Protein AF-A0A969DS72-F1 (afdb_monomer)

Mean predicted aligned error: 9.35 Å

Structure (mmCIF, N/CA/C/O backbone):
data_AF-A0A969DS72-F1
#
_entry.id   AF-A0A969DS72-F1
#
loop_
_atom_site.group_PDB
_atom_site.id
_atom_site.type_symbol
_atom_site.label_atom_id
_atom_site.label_alt_id
_atom_site.label_comp_id
_atom_site.label_asym_id
_atom_site.label_entity_id
_atom_site.label_seq_id
_atom_site.pdbx_PDB_ins_code
_atom_site.Cartn_x
_atom_site.Cartn_y
_atom_site.Cartn_z
_atom_site.occupancy
_atom_site.B_iso_or_equiv
_atom_site.auth_seq_id
_atom_site.auth_comp_id
_atom_site.auth_asym_id
_atom_site.auth_atom_id
_atom_site.pdbx_PDB_model_num
ATOM 1 N N . MET A 1 1 ? -5.188 46.694 32.170 1.00 43.00 1 MET A N 1
ATOM 2 C CA . MET A 1 1 ? -5.388 45.302 32.624 1.00 43.00 1 MET A CA 1
ATOM 3 C C . MET A 1 1 ? -5.639 44.464 31.370 1.00 43.00 1 MET A C 1
ATOM 5 O O . MET A 1 1 ? -6.765 44.403 30.906 1.00 43.00 1 MET A O 1
ATOM 9 N N . GLY A 1 2 ? -4.575 43.989 30.715 1.00 44.22 2 GLY A N 1
ATOM 10 C CA . GLY A 1 2 ? -4.666 43.247 29.450 1.00 44.22 2 GLY A CA 1
ATOM 11 C C . GLY A 1 2 ? -4.432 41.765 29.707 1.00 44.22 2 GLY A C 1
ATOM 12 O O . GLY A 1 2 ? -3.406 41.413 30.286 1.00 44.22 2 GLY A O 1
ATOM 13 N N . GLN A 1 3 ? -5.386 40.911 29.335 1.00 42.47 3 GLN A N 1
ATOM 14 C CA . GLN A 1 3 ? -5.185 39.463 29.379 1.00 42.47 3 GLN A CA 1
ATOM 15 C C . GLN A 1 3 ? -4.111 39.058 28.356 1.00 42.47 3 GLN A C 1
ATOM 17 O O . GLN A 1 3 ? -4.124 39.572 27.234 1.00 42.47 3 GLN A O 1
ATOM 22 N N . PRO A 1 4 ? -3.179 38.156 28.709 1.00 46.00 4 PRO A N 1
ATOM 23 C CA . PRO A 1 4 ? -2.218 37.634 27.750 1.00 46.00 4 PRO A CA 1
ATOM 24 C C . PRO A 1 4 ? -2.917 36.724 26.724 1.00 46.00 4 PRO A C 1
ATOM 26 O O . PRO A 1 4 ? -3.900 36.060 27.062 1.00 46.00 4 PRO A O 1
ATOM 29 N N . PRO A 1 5 ? -2.414 36.663 25.478 1.00 47.94 5 PRO A N 1
ATOM 30 C CA . PRO A 1 5 ? -3.004 35.847 24.427 1.00 47.94 5 PRO A CA 1
ATOM 31 C C . PRO A 1 5 ? -2.952 34.360 24.787 1.00 47.94 5 PRO A C 1
ATOM 33 O O . PRO A 1 5 ? -1.912 33.824 25.185 1.00 47.94 5 PRO A O 1
ATOM 36 N N . SER A 1 6 ? -4.095 33.699 24.615 1.00 47.31 6 SER A N 1
ATOM 37 C CA . SER A 1 6 ? -4.287 32.261 24.753 1.00 47.31 6 SER A CA 1
ATOM 38 C C . SER A 1 6 ? -3.280 31.518 23.877 1.00 47.31 6 SER A C 1
ATOM 40 O O . SER A 1 6 ? -3.405 31.494 22.654 1.00 47.31 6 SER A O 1
ATOM 42 N N . ARG A 1 7 ? -2.262 30.906 24.493 1.00 47.62 7 ARG A N 1
ATOM 43 C CA . ARG A 1 7 ? -1.375 29.968 23.798 1.00 47.62 7 ARG A CA 1
ATOM 44 C C . ARG A 1 7 ? -2.222 28.786 23.339 1.00 47.62 7 ARG A C 1
ATOM 46 O O . ARG A 1 7 ? -2.662 27.988 24.166 1.00 47.62 7 ARG A O 1
ATOM 53 N N . THR A 1 8 ? -2.445 28.670 22.035 1.00 47.25 8 THR A N 1
ATOM 54 C CA . THR A 1 8 ? -2.938 27.448 21.403 1.00 47.25 8 THR A CA 1
ATOM 55 C C . THR A 1 8 ? -1.974 26.332 21.777 1.00 47.25 8 THR A C 1
ATOM 57 O O . THR A 1 8 ? -0.826 26.295 21.336 1.00 47.25 8 THR A O 1
ATOM 60 N N . ARG A 1 9 ? -2.413 25.454 22.680 1.00 40.88 9 ARG A N 1
ATOM 61 C CA . ARG A 1 9 ? -1.668 24.261 23.060 1.00 40.88 9 ARG A CA 1
ATOM 62 C C . ARG A 1 9 ? -1.598 23.397 21.806 1.00 40.88 9 ARG A C 1
ATOM 64 O O . ARG A 1 9 ? -2.629 22.901 21.360 1.00 40.88 9 ARG A O 1
ATOM 71 N N . SER A 1 10 ? -0.417 23.267 21.209 1.00 43.28 10 SER A N 1
ATOM 72 C CA . SER A 1 10 ? -0.191 22.278 20.160 1.00 43.28 10 SER A CA 1
ATOM 73 C C . SER A 1 10 ? -0.603 20.918 20.722 1.00 43.28 10 SER A C 1
ATOM 75 O O . SER A 1 10 ? -0.100 20.486 21.763 1.00 43.28 10 SER A O 1
ATOM 77 N N . GLN A 1 11 ? -1.593 20.282 20.094 1.00 41.06 11 GLN A N 1
ATOM 78 C CA . GLN A 1 11 ? -1.967 18.919 20.446 1.00 41.06 11 GLN A CA 1
ATOM 79 C C . GLN A 1 11 ? -0.719 18.041 20.273 1.00 41.06 11 GLN A C 1
ATOM 81 O O . GLN A 1 11 ? -0.030 18.176 19.256 1.00 41.06 11 GLN A O 1
ATOM 86 N N . PRO A 1 12 ? -0.380 17.185 21.253 1.00 40.03 12 PRO A N 1
ATOM 87 C CA . PRO A 1 12 ? 0.702 16.235 21.064 1.00 40.03 12 PRO A CA 1
ATOM 88 C C . PRO A 1 12 ? 0.388 15.370 19.834 1.00 40.03 12 PRO A C 1
ATOM 90 O O . PRO A 1 12 ? -0.783 15.051 19.607 1.00 40.03 12 PRO A O 1
ATOM 93 N N . PRO A 1 13 ? 1.399 15.010 19.024 1.00 53.72 13 PRO A N 1
ATOM 94 C CA . PRO A 1 13 ? 1.178 14.166 17.862 1.00 53.72 13 PRO A CA 1
ATOM 95 C C . PRO A 1 13 ? 0.506 12.865 18.303 1.00 53.72 13 PRO A C 1
ATOM 97 O O . PRO A 1 13 ? 0.942 12.224 19.261 1.00 53.72 13 PRO A O 1
ATOM 100 N N . THR A 1 14 ? -0.569 12.490 17.614 1.00 57.94 14 THR A N 1
ATOM 101 C CA . THR A 1 14 ? -1.293 11.246 17.869 1.00 57.94 14 THR A CA 1
ATOM 102 C C . THR A 1 14 ? -0.319 10.066 17.752 1.00 57.94 14 THR A C 1
ATOM 104 O O . THR A 1 14 ? 0.441 10.019 16.774 1.00 57.94 14 THR A O 1
ATOM 107 N N . PRO A 1 15 ? -0.303 9.120 18.712 1.00 65.62 15 PRO A N 1
ATOM 108 C CA . PRO A 1 15 ? 0.525 7.924 18.617 1.00 65.62 15 PRO A CA 1
ATOM 109 C C . PRO A 1 15 ? 0.270 7.207 17.289 1.00 65.62 15 PRO A C 1
ATOM 111 O O . PRO A 1 15 ? -0.877 6.968 16.909 1.00 65.62 15 PRO A O 1
ATOM 114 N N . ARG A 1 16 ? 1.341 6.897 16.554 1.00 77.88 16 ARG A N 1
ATOM 115 C CA . ARG A 1 16 ? 1.252 6.186 15.275 1.00 77.88 16 ARG A CA 1
ATOM 116 C C . ARG A 1 16 ? 1.430 4.699 15.527 1.00 77.88 16 ARG A C 1
ATOM 118 O O . ARG A 1 16 ? 2.499 4.276 15.960 1.00 77.88 16 ARG A O 1
ATOM 125 N N . HIS A 1 17 ? 0.398 3.922 15.226 1.00 87.81 17 HIS A N 1
ATOM 126 C CA . HIS A 1 17 ? 0.453 2.467 15.270 1.00 87.81 17 HIS A CA 1
ATOM 127 C C . HIS A 1 17 ? 0.715 1.938 13.860 1.00 87.81 17 HIS A C 1
ATOM 129 O O . HIS A 1 17 ? 0.011 2.299 12.918 1.00 87.81 17 HIS A O 1
ATOM 135 N N . TRP A 1 18 ? 1.741 1.100 13.717 1.00 90.00 18 TRP A N 1
ATOM 136 C CA . TRP A 1 18 ? 2.059 0.419 12.465 1.00 90.00 18 TRP A CA 1
ATOM 137 C C . TRP A 1 18 ? 1.753 -1.061 12.622 1.00 90.00 18 TRP A C 1
ATOM 139 O O . TRP A 1 18 ? 2.278 -1.712 13.526 1.00 90.00 18 TRP A O 1
ATOM 149 N N . TRP A 1 19 ? 0.932 -1.594 11.725 1.00 94.44 19 TRP A N 1
ATOM 150 C CA . TRP A 1 19 ? 0.641 -3.018 11.676 1.00 94.44 19 TRP A CA 1
ATOM 151 C C . TRP A 1 19 ? 1.127 -3.598 10.363 1.00 94.44 19 TRP A C 1
ATOM 153 O O . TRP A 1 19 ? 0.845 -3.074 9.287 1.00 94.44 19 TRP A O 1
ATOM 163 N N . VAL A 1 20 ? 1.854 -4.701 10.474 1.00 95.75 20 VAL A N 1
ATOM 164 C CA . VAL A 1 20 ? 2.258 -5.522 9.340 1.00 95.75 20 VAL A CA 1
ATOM 165 C C . VAL A 1 20 ? 1.355 -6.742 9.341 1.00 95.75 20 VAL A C 1
ATOM 167 O O . VAL A 1 20 ? 1.200 -7.396 10.373 1.00 95.75 20 VAL A O 1
ATOM 170 N N . LEU A 1 21 ? 0.738 -7.031 8.197 1.00 96.56 21 LEU A N 1
ATOM 171 C CA . LEU A 1 21 ? -0.112 -8.205 8.064 1.00 96.56 21 LEU A CA 1
ATOM 172 C C . LEU A 1 21 ? 0.733 -9.470 8.304 1.00 96.56 21 LEU A C 1
ATOM 174 O O . LEU A 1 21 ? 1.773 -9.626 7.656 1.00 96.56 21 LEU A O 1
ATOM 178 N N . PRO A 1 22 ? 0.330 -10.369 9.218 1.00 96.06 22 PRO A N 1
ATOM 179 C CA . PRO A 1 22 ? 1.086 -11.583 9.474 1.00 96.06 22 PRO A CA 1
ATOM 180 C C . PRO A 1 22 ? 1.050 -12.507 8.246 1.00 96.06 22 PRO A C 1
ATOM 182 O O . PRO A 1 22 ? 0.036 -12.560 7.546 1.00 96.06 22 PRO A O 1
ATOM 185 N N . PRO A 1 23 ? 2.112 -13.295 8.001 1.00 94.00 23 PRO A N 1
ATOM 186 C CA . PRO A 1 23 ? 2.203 -14.164 6.824 1.00 94.00 23 PRO A CA 1
ATOM 187 C C . PRO A 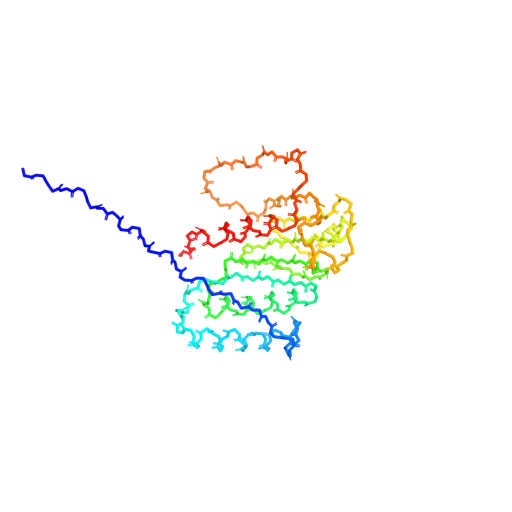1 23 ? 1.152 -15.286 6.807 1.00 94.00 23 PRO A C 1
ATOM 189 O O . PRO A 1 23 ? 0.937 -15.914 5.775 1.00 94.00 23 PRO A O 1
ATOM 192 N N . THR A 1 24 ? 0.492 -15.543 7.938 1.00 96.62 24 THR A N 1
ATOM 193 C CA . THR A 1 24 ? -0.608 -16.505 8.071 1.00 96.62 24 THR A CA 1
ATOM 194 C C . THR A 1 24 ? -1.929 -15.999 7.492 1.00 96.62 24 THR A C 1
ATOM 196 O O . THR A 1 24 ? -2.840 -16.799 7.290 1.00 96.62 24 THR A O 1
ATOM 199 N N . ILE A 1 25 ? -2.051 -14.697 7.212 1.00 97.31 25 ILE A N 1
ATOM 200 C CA . ILE A 1 25 ? -3.231 -14.116 6.572 1.00 97.31 25 ILE A CA 1
ATOM 201 C C . ILE A 1 25 ? -2.915 -13.871 5.092 1.00 97.31 25 ILE A C 1
ATOM 203 O O . ILE A 1 25 ? -2.020 -13.082 4.782 1.00 97.31 25 ILE A O 1
ATOM 207 N N . PRO A 1 26 ? -3.657 -14.492 4.156 1.00 97.31 26 PRO A N 1
ATOM 208 C CA . PRO A 1 26 ? -3.489 -14.220 2.736 1.00 97.31 26 PRO A CA 1
ATOM 209 C C . PRO A 1 26 ? -3.710 -12.727 2.427 1.00 97.31 26 PRO A C 1
ATOM 211 O O . PRO A 1 26 ? -4.782 -12.193 2.727 1.00 97.31 26 PRO A O 1
ATOM 214 N N . PRO A 1 27 ? -2.750 -12.036 1.785 1.00 95.88 27 PRO A N 1
ATOM 215 C CA . PRO A 1 27 ? -2.803 -10.581 1.616 1.00 95.88 27 PRO A CA 1
ATOM 216 C C . PRO A 1 27 ? -3.880 -10.119 0.621 1.00 95.88 27 PRO A C 1
ATOM 218 O O . PRO A 1 27 ? -4.214 -8.942 0.564 1.00 95.88 27 PRO A O 1
ATOM 221 N N . TYR A 1 28 ? -4.457 -11.039 -0.147 1.00 95.56 28 TYR A N 1
ATOM 222 C CA . TYR A 1 28 ? -5.564 -10.786 -1.069 1.00 95.56 28 TYR A CA 1
ATOM 223 C C . TYR A 1 28 ? -6.948 -11.075 -0.457 1.00 95.56 28 TYR A C 1
ATOM 225 O O . TYR A 1 28 ? -7.947 -10.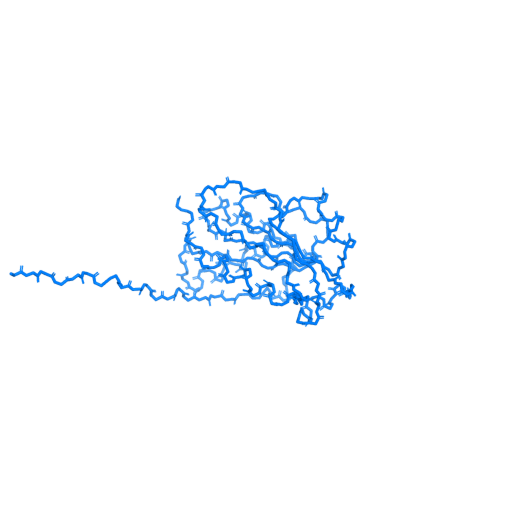923 -1.153 1.00 95.56 28 TYR A O 1
ATOM 233 N N . ALA A 1 29 ? -7.034 -11.503 0.812 1.00 97.12 29 ALA A N 1
ATOM 234 C CA . ALA A 1 29 ? -8.288 -11.883 1.472 1.00 97.12 29 ALA A CA 1
ATOM 235 C C . ALA A 1 29 ? -8.833 -10.743 2.365 1.00 97.12 29 ALA A C 1
ATOM 237 O O . ALA A 1 29 ? -8.493 -10.672 3.551 1.00 97.12 29 ALA A O 1
ATOM 238 N N . PRO A 1 30 ? -9.702 -9.850 1.849 1.00 96.06 30 PRO A N 1
ATOM 239 C CA . PRO A 1 30 ? -10.082 -8.618 2.548 1.00 96.06 30 PRO A CA 1
ATOM 240 C C . PRO A 1 30 ? -10.829 -8.841 3.863 1.00 96.06 30 PRO A C 1
ATOM 242 O O . PRO A 1 30 ? -10.694 -8.041 4.786 1.00 96.06 30 PRO A O 1
ATOM 245 N N . GLU A 1 31 ? -11.595 -9.926 3.967 1.00 97.06 31 GLU A N 1
ATOM 246 C CA . GLU A 1 31 ? -12.337 -10.284 5.178 1.00 97.06 31 GLU A CA 1
ATOM 247 C C . GLU A 1 31 ? -11.398 -10.608 6.346 1.00 97.06 31 GLU A C 1
ATOM 249 O O . GLU A 1 31 ? -11.590 -10.127 7.462 1.00 97.06 31 GLU A O 1
ATOM 254 N N . LEU A 1 32 ? -10.333 -11.368 6.078 1.00 98.00 32 LEU A N 1
ATOM 255 C CA . LEU A 1 32 ? -9.348 -11.737 7.094 1.00 98.00 32 LEU A CA 1
ATOM 256 C C . LEU A 1 32 ? -8.508 -10.528 7.516 1.00 98.00 32 LEU A C 1
ATOM 258 O O . LEU A 1 32 ? -8.267 -10.331 8.705 1.00 98.00 32 LEU A O 1
ATOM 262 N N . ILE A 1 33 ? -8.126 -9.679 6.558 1.00 98.00 33 ILE A N 1
ATOM 263 C CA . ILE A 1 33 ? -7.402 -8.429 6.829 1.00 98.00 33 ILE A CA 1
ATOM 264 C C . ILE A 1 33 ? -8.267 -7.480 7.663 1.00 98.00 33 ILE A C 1
ATOM 266 O O . ILE A 1 33 ? -7.788 -6.893 8.629 1.00 98.00 33 ILE A O 1
ATOM 270 N N . TYR A 1 34 ? -9.550 -7.349 7.325 1.00 96.94 34 TYR A N 1
ATOM 271 C CA . TYR A 1 34 ? -10.489 -6.513 8.067 1.00 96.94 34 TYR A CA 1
ATOM 272 C C . TYR A 1 34 ? -10.657 -6.984 9.519 1.00 96.94 34 TYR A C 1
ATOM 274 O O . TYR A 1 34 ? -10.636 -6.162 10.437 1.00 96.94 34 TYR A O 1
ATOM 282 N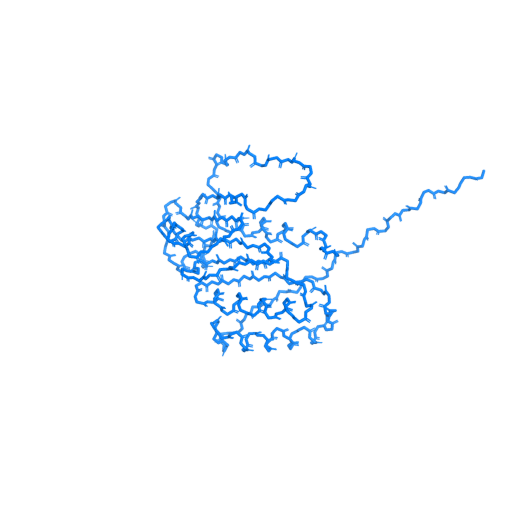 N . ASN A 1 35 ? -10.779 -8.296 9.741 1.00 96.94 35 ASN A N 1
ATOM 283 C CA . ASN A 1 35 ? -10.868 -8.867 11.086 1.00 96.94 35 ASN A CA 1
ATOM 284 C C . ASN A 1 35 ? -9.592 -8.613 11.893 1.00 96.94 35 ASN A C 1
ATOM 286 O O . ASN A 1 35 ? -9.683 -8.153 13.030 1.00 96.94 35 ASN A O 1
ATOM 290 N N . PHE A 1 36 ? -8.424 -8.828 11.280 1.00 97.19 36 PHE A N 1
ATOM 291 C CA . PHE A 1 36 ? -7.134 -8.511 11.889 1.00 97.19 36 PHE A CA 1
ATOM 292 C C . PHE A 1 36 ? -7.051 -7.036 12.295 1.00 97.19 36 PHE A C 1
ATOM 294 O O . PHE A 1 36 ? -6.756 -6.733 13.448 1.00 97.19 36 PHE A O 1
ATOM 301 N N . VAL A 1 37 ? -7.372 -6.111 11.386 1.00 95.19 37 VAL A N 1
ATOM 302 C CA . VAL A 1 37 ? -7.314 -4.671 11.678 1.00 95.19 37 VAL A CA 1
ATOM 303 C C . VAL A 1 37 ? -8.292 -4.286 12.783 1.00 95.19 37 VAL A C 1
ATOM 305 O O . VAL A 1 37 ? -7.900 -3.560 13.688 1.00 95.19 37 VAL A O 1
ATOM 308 N N . GLN A 1 38 ? -9.522 -4.807 12.785 1.00 94.81 38 GLN A N 1
ATOM 309 C CA . GLN A 1 38 ? -10.464 -4.559 13.880 1.00 94.81 38 GLN A CA 1
ATOM 310 C C . GLN A 1 38 ? -9.967 -5.083 15.232 1.00 94.81 38 GLN A C 1
ATOM 312 O O . GLN A 1 38 ? -10.174 -4.429 16.254 1.00 94.81 38 GLN A O 1
ATOM 317 N N . GLU A 1 39 ? -9.351 -6.263 15.266 1.00 95.31 39 GLU A N 1
ATOM 318 C CA . GLU A 1 39 ? -8.788 -6.825 16.494 1.00 95.31 39 GLU A CA 1
ATOM 319 C C . GLU A 1 39 ? -7.643 -5.957 17.025 1.00 95.31 39 GLU A C 1
ATOM 321 O O . GLU A 1 39 ? -7.646 -5.592 18.203 1.00 95.31 39 GLU A O 1
ATOM 326 N N . GLN A 1 40 ? -6.724 -5.544 16.147 1.00 94.81 40 GLN A N 1
ATOM 327 C CA . GLN A 1 40 ? -5.656 -4.612 16.508 1.00 94.81 40 GLN A CA 1
ATOM 328 C C . GLN A 1 40 ? -6.209 -3.253 16.964 1.00 94.81 40 GLN A C 1
ATOM 330 O O . GLN A 1 40 ? -5.722 -2.673 17.930 1.00 94.81 40 GLN A O 1
ATOM 335 N N . TRP A 1 41 ? -7.271 -2.760 16.323 1.00 93.06 41 TRP A N 1
ATOM 336 C CA . TRP A 1 41 ? -7.909 -1.493 16.682 1.00 93.06 41 TRP A CA 1
ATOM 337 C C . TRP A 1 41 ? -8.467 -1.513 18.104 1.00 93.06 41 TRP A C 1
ATOM 339 O O . TRP A 1 41 ? -8.224 -0.597 18.892 1.00 93.06 41 TRP A O 1
ATOM 349 N N . ARG A 1 42 ? -9.195 -2.585 18.445 1.00 92.75 42 ARG A N 1
ATOM 350 C CA . ARG A 1 42 ? -9.785 -2.768 19.776 1.00 92.75 42 ARG A CA 1
ATOM 351 C C . ARG A 1 42 ? -8.726 -3.005 20.842 1.00 92.75 42 ARG A C 1
ATOM 353 O O . ARG A 1 42 ? -8.840 -2.426 21.917 1.00 92.75 42 ARG A O 1
ATOM 360 N N . SER A 1 43 ? -7.706 -3.818 20.558 1.00 93.38 43 SER A N 1
ATOM 361 C CA . SER A 1 43 ? -6.651 -4.123 21.535 1.00 93.38 43 SER A CA 1
ATOM 362 C C . SER A 1 43 ? -5.835 -2.888 21.922 1.00 93.38 43 SER A C 1
ATOM 364 O O . SER A 1 43 ? -5.395 -2.776 23.062 1.00 93.38 43 SER A O 1
ATOM 366 N N . GLN A 1 44 ? -5.690 -1.935 20.999 1.00 90.69 44 GLN A N 1
ATOM 367 C CA . GLN A 1 44 ? -5.031 -0.650 21.238 1.00 90.69 44 GLN A CA 1
ATOM 368 C C . GLN A 1 44 ? -5.981 0.429 21.797 1.00 90.69 44 GLN A C 1
ATOM 370 O O . GLN A 1 44 ? -5.540 1.542 22.074 1.00 90.69 44 GLN A O 1
ATOM 375 N N . GLY A 1 45 ? -7.278 0.133 21.955 1.00 90.38 45 GLY A N 1
ATOM 376 C CA . GLY A 1 45 ? -8.271 1.090 22.454 1.00 90.38 45 GLY A CA 1
ATOM 377 C C . GLY A 1 45 ? -8.443 2.322 21.559 1.00 90.38 45 GLY A C 1
ATOM 378 O O . GLY A 1 45 ? -8.720 3.413 22.060 1.00 90.38 45 GLY A O 1
ATOM 379 N N . LEU A 1 46 ? -8.240 2.177 20.245 1.00 89.69 46 LEU A N 1
ATOM 380 C CA . LEU A 1 46 ? -8.265 3.302 19.312 1.00 89.69 46 LEU A CA 1
ATOM 381 C C . LEU A 1 46 ? -9.692 3.799 19.058 1.00 89.69 46 LEU A C 1
ATOM 383 O O . LEU A 1 46 ? -10.640 3.023 18.929 1.00 89.69 46 LEU A O 1
ATOM 387 N N . SER A 1 47 ? -9.831 5.119 18.922 1.00 86.44 47 SER A N 1
ATOM 388 C CA . SER A 1 47 ? -11.096 5.749 18.535 1.00 86.44 47 SER A CA 1
ATOM 389 C C . SER A 1 47 ? -11.539 5.268 17.147 1.00 86.44 47 SER A C 1
ATOM 391 O O . SER A 1 47 ? -10.695 5.184 16.254 1.00 86.44 47 SER A O 1
ATOM 393 N N . PRO A 1 48 ? -12.840 5.020 16.906 1.00 77.38 48 PRO A N 1
ATOM 394 C CA . PRO A 1 48 ? -13.359 4.740 15.563 1.00 77.38 48 PRO A CA 1
ATOM 395 C C . PRO A 1 48 ? -13.042 5.840 14.536 1.00 77.38 48 PRO A C 1
ATOM 397 O O . PRO A 1 48 ? -12.930 5.559 13.348 1.00 77.38 48 PRO A O 1
ATOM 400 N N . ALA A 1 49 ? -12.857 7.080 14.999 1.00 81.44 49 ALA A N 1
ATOM 401 C CA . ALA A 1 49 ? -12.502 8.219 14.159 1.00 81.44 49 ALA A CA 1
ATOM 402 C C . ALA A 1 49 ? -10.990 8.340 13.894 1.00 81.44 49 ALA A C 1
ATOM 404 O O . ALA A 1 49 ? -10.574 9.280 13.222 1.00 81.44 49 ALA A O 1
ATOM 405 N N . ALA A 1 50 ? -10.145 7.458 14.449 1.00 86.94 50 ALA A N 1
ATOM 406 C CA . ALA A 1 50 ? -8.715 7.566 14.198 1.00 86.94 50 ALA A CA 1
ATOM 407 C C . ALA A 1 50 ? -8.401 7.183 12.733 1.00 86.94 50 ALA A C 1
ATOM 409 O O . ALA A 1 50 ? -8.923 6.190 12.218 1.00 86.94 50 ALA A O 1
ATOM 410 N N . PRO A 1 51 ? -7.567 7.973 12.040 1.00 90.69 51 PRO A N 1
ATOM 411 C CA . PRO A 1 51 ? -7.290 7.755 10.632 1.00 90.69 51 PRO A CA 1
ATOM 412 C C . PRO A 1 51 ? -6.421 6.538 10.340 1.00 90.69 51 PRO A C 1
ATOM 414 O O . PRO A 1 51 ? -5.487 6.227 11.078 1.00 90.69 51 PRO A O 1
ATOM 417 N N . THR A 1 52 ? -6.660 5.925 9.181 1.00 93.25 52 THR A N 1
ATOM 418 C CA . THR A 1 52 ? -5.862 4.816 8.643 1.00 93.25 52 THR A CA 1
ATOM 419 C C . THR A 1 52 ? -5.142 5.200 7.354 1.00 93.25 52 THR A C 1
ATOM 421 O O . THR A 1 52 ? -5.689 5.901 6.504 1.00 93.25 52 THR A O 1
ATOM 424 N N . LEU A 1 53 ? -3.915 4.709 7.189 1.00 95.31 53 LEU A N 1
ATOM 425 C CA . LEU A 1 53 ? -3.162 4.740 5.936 1.00 95.31 53 LEU A CA 1
ATOM 426 C C . LEU A 1 53 ? -2.895 3.297 5.513 1.00 95.31 53 LEU A C 1
ATOM 428 O O . LEU A 1 53 ? -2.412 2.502 6.317 1.00 95.31 53 LEU A O 1
ATOM 432 N N . TRP A 1 54 ? -3.183 2.974 4.255 1.00 96.62 54 TRP A N 1
ATOM 433 C CA . TRP A 1 54 ? -3.043 1.615 3.737 1.00 96.62 54 TRP A CA 1
ATOM 434 C C . TRP A 1 54 ? -1.884 1.520 2.758 1.00 96.62 54 TRP A C 1
ATOM 436 O O . TRP A 1 54 ? -1.729 2.360 1.875 1.00 96.62 54 TRP A O 1
ATOM 446 N N . ILE A 1 55 ? -1.086 0.466 2.889 1.00 97.00 55 ILE A N 1
ATOM 447 C CA . ILE A 1 55 ? -0.010 0.147 1.956 1.00 97.00 55 ILE A CA 1
ATOM 448 C C . ILE A 1 55 ? -0.215 -1.295 1.509 1.00 97.00 55 ILE A C 1
ATOM 450 O O . ILE A 1 55 ? -0.297 -2.196 2.341 1.00 97.00 55 ILE A O 1
ATOM 454 N N . GLY A 1 56 ? -0.342 -1.509 0.203 1.00 97.00 56 GLY A N 1
ATOM 455 C CA . GLY A 1 56 ? -0.499 -2.838 -0.384 1.00 97.00 56 GLY A CA 1
ATOM 456 C C . GLY A 1 56 ? 0.590 -3.094 -1.412 1.00 97.00 56 GLY A C 1
ATOM 457 O O . GLY A 1 56 ? 0.954 -2.179 -2.142 1.00 97.00 56 GLY A O 1
ATOM 458 N N . PHE A 1 57 ? 1.075 -4.331 -1.491 1.00 97.31 57 PHE A N 1
ATOM 459 C CA . PHE A 1 57 ? 2.022 -4.764 -2.515 1.00 97.31 57 PHE A CA 1
ATOM 460 C C . PHE A 1 57 ? 1.448 -5.919 -3.340 1.00 97.31 57 PHE A C 1
ATOM 462 O O . PHE A 1 57 ? 0.917 -6.871 -2.763 1.00 97.31 57 PHE A O 1
ATOM 469 N N . SER A 1 58 ? 1.576 -5.866 -4.669 1.00 95.56 58 SER A N 1
ATOM 470 C CA . SER A 1 58 ? 1.145 -6.932 -5.584 1.00 95.56 58 SER A CA 1
ATOM 471 C C . SER A 1 58 ? -0.322 -7.342 -5.353 1.00 95.56 58 SER A C 1
ATO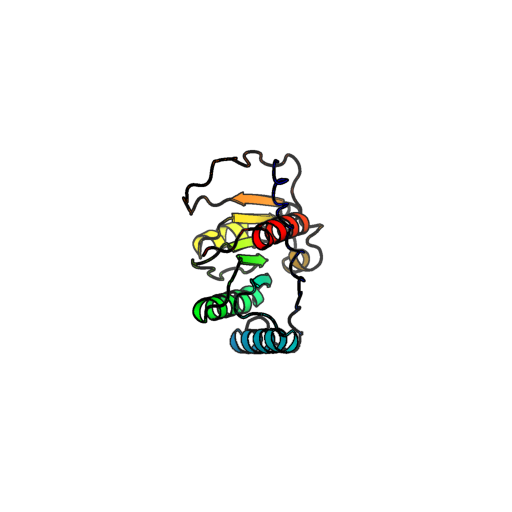M 473 O O . SER A 1 58 ? -1.191 -6.480 -5.221 1.00 95.56 58 SER A O 1
ATOM 475 N N . ALA A 1 59 ? -0.623 -8.641 -5.238 1.00 94.31 59 ALA A N 1
ATOM 476 C CA . ALA A 1 59 ? -1.957 -9.146 -4.893 1.00 94.31 59 ALA A CA 1
ATOM 477 C C . ALA A 1 59 ? -2.482 -8.607 -3.544 1.00 94.31 59 ALA A C 1
ATOM 479 O O . ALA A 1 59 ? -3.692 -8.534 -3.330 1.00 94.31 59 ALA A O 1
ATOM 480 N N . GLY A 1 60 ? -1.590 -8.163 -2.654 1.00 97.12 60 GLY A N 1
ATOM 481 C CA . GLY A 1 60 ? -1.947 -7.477 -1.416 1.00 97.12 60 GLY A CA 1
ATOM 482 C C . GLY A 1 60 ? -2.678 -6.152 -1.622 1.00 97.12 60 GLY A C 1
ATOM 483 O O . GLY A 1 60 ? -3.439 -5.730 -0.752 1.00 97.12 60 GLY A O 1
ATOM 484 N N . VAL A 1 61 ? -2.521 -5.515 -2.787 1.00 96.81 61 VAL A N 1
ATOM 485 C CA . VAL A 1 61 ? -3.290 -4.317 -3.157 1.00 96.81 61 VAL A CA 1
ATOM 486 C C . VAL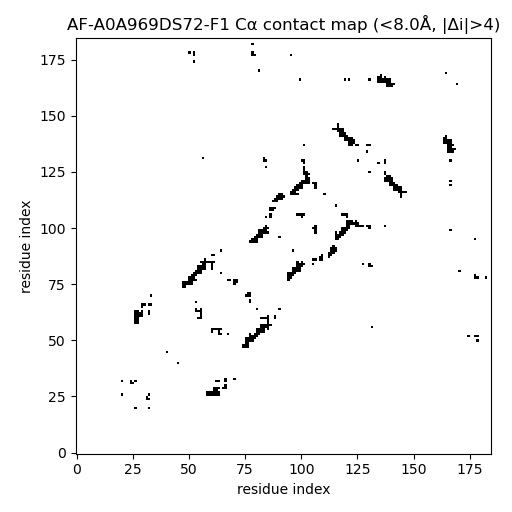 A 1 61 ? -4.787 -4.626 -3.206 1.00 96.81 61 VAL A C 1
ATOM 488 O O . VAL A 1 61 ? -5.570 -3.787 -2.770 1.00 96.81 61 VAL A O 1
ATOM 491 N N . VAL A 1 62 ? -5.192 -5.829 -3.642 1.00 95.75 62 VAL A N 1
ATOM 492 C CA . VAL A 1 62 ? -6.604 -6.259 -3.685 1.00 95.75 62 VAL A CA 1
ATOM 493 C C . VAL A 1 62 ? -7.210 -6.299 -2.285 1.00 95.75 62 VAL A C 1
ATOM 495 O O . VAL A 1 62 ? -8.266 -5.710 -2.050 1.00 95.75 62 VAL A O 1
ATOM 498 N N . GLY A 1 63 ? -6.534 -6.966 -1.347 1.00 97.00 63 GLY A N 1
ATOM 499 C CA . GLY A 1 63 ? -6.997 -7.053 0.034 1.00 97.00 63 GLY A CA 1
ATOM 500 C C . GLY A 1 63 ? -7.027 -5.679 0.696 1.00 97.00 63 GLY A C 1
ATOM 501 O O . GLY A 1 63 ? -8.058 -5.280 1.232 1.00 97.00 63 GLY A O 1
ATOM 502 N N . ALA A 1 64 ? -5.940 -4.912 0.567 1.00 97.19 64 ALA A N 1
ATOM 503 C CA . ALA A 1 64 ? -5.826 -3.580 1.152 1.00 97.19 64 ALA A CA 1
ATOM 504 C C . ALA A 1 64 ? -6.917 -2.614 0.657 1.00 97.19 64 ALA A C 1
ATOM 506 O O . ALA A 1 64 ? -7.581 -1.993 1.487 1.00 97.19 64 ALA A O 1
ATOM 507 N N . ILE A 1 65 ? -7.163 -2.501 -0.659 1.00 95.88 65 ILE A N 1
ATOM 508 C CA . ILE A 1 65 ? -8.188 -1.571 -1.172 1.00 95.88 65 ILE A CA 1
ATOM 509 C C . ILE A 1 65 ? -9.596 -1.991 -0.744 1.00 95.88 65 ILE A C 1
ATOM 511 O O . ILE A 1 65 ? -10.411 -1.146 -0.365 1.00 95.88 65 ILE A O 1
ATOM 515 N N . ALA A 1 66 ? -9.900 -3.290 -0.781 1.00 96.06 66 ALA A N 1
ATOM 516 C CA . ALA A 1 66 ? -11.214 -3.790 -0.406 1.00 96.06 66 ALA A CA 1
ATOM 517 C C . ALA A 1 66 ? -11.478 -3.597 1.097 1.00 96.06 66 ALA A C 1
ATOM 519 O O . ALA A 1 66 ? -12.564 -3.135 1.466 1.00 96.06 66 ALA A O 1
ATOM 520 N N . THR A 1 67 ? -10.481 -3.851 1.950 1.00 96.88 67 THR A N 1
ATOM 521 C CA . THR A 1 67 ? -10.576 -3.583 3.389 1.00 96.88 67 THR A CA 1
ATOM 522 C C . THR A 1 67 ? -10.671 -2.087 3.684 1.00 96.88 67 THR A C 1
ATOM 524 O O . THR A 1 67 ? -11.560 -1.696 4.437 1.00 96.88 67 THR A O 1
ATOM 527 N N . ALA A 1 68 ? -9.847 -1.239 3.061 1.00 95.81 68 ALA A N 1
ATOM 528 C CA . ALA A 1 68 ? -9.896 0.213 3.249 1.00 95.81 68 ALA A CA 1
ATOM 529 C C . ALA A 1 68 ? -11.277 0.781 2.890 1.00 95.81 68 ALA A C 1
ATOM 531 O O . ALA A 1 68 ? -11.890 1.512 3.665 1.00 95.81 68 ALA A O 1
ATOM 532 N N . ARG A 1 69 ? -11.845 0.374 1.749 1.00 94.44 69 ARG A N 1
ATOM 533 C CA . ARG A 1 69 ? -13.203 0.793 1.369 1.00 94.44 69 ARG A CA 1
ATOM 534 C C . ARG A 1 69 ? -14.263 0.306 2.350 1.00 94.44 69 ARG A C 1
ATOM 536 O O . ARG A 1 69 ? -15.216 1.031 2.624 1.00 94.44 69 ARG A O 1
ATOM 543 N N . ARG A 1 70 ? -14.135 -0.922 2.859 1.00 94.88 70 ARG A N 1
ATOM 544 C CA . ARG A 1 70 ? -15.044 -1.431 3.892 1.00 94.88 70 ARG A CA 1
ATOM 545 C C . ARG A 1 70 ? -14.934 -0.610 5.174 1.00 94.88 70 ARG A C 1
ATOM 547 O O . ARG A 1 70 ? -15.971 -0.258 5.726 1.00 94.88 70 ARG A O 1
ATOM 554 N N . TRP A 1 71 ? -13.714 -0.288 5.597 1.00 94.19 71 TRP A N 1
ATOM 555 C CA . TRP A 1 71 ? -13.439 0.562 6.753 1.00 94.19 71 TRP A CA 1
ATOM 556 C C . TRP A 1 71 ? -14.124 1.926 6.609 1.00 94.19 71 TRP A C 1
ATOM 558 O O . TRP A 1 71 ? -14.902 2.315 7.478 1.00 94.19 71 TRP A O 1
ATOM 568 N N . GLN A 1 72 ? -13.954 2.579 5.454 1.00 92.88 72 GLN A N 1
ATOM 569 C CA . GLN A 1 72 ? -14.602 3.858 5.145 1.00 92.88 72 GLN A CA 1
ATOM 570 C C . GLN A 1 72 ? -16.136 3.769 5.190 1.00 92.88 72 GLN A C 1
ATOM 572 O O . GLN A 1 72 ? -16.793 4.619 5.788 1.00 92.88 72 GLN A O 1
ATOM 577 N N . ARG A 1 73 ? -16.731 2.719 4.602 1.00 92.56 73 ARG A N 1
ATOM 578 C CA . ARG A 1 73 ? -18.196 2.519 4.608 1.00 92.56 73 ARG A CA 1
ATOM 579 C C . ARG A 1 73 ? -18.784 2.305 6.002 1.00 92.56 73 ARG A C 1
ATOM 581 O O . ARG A 1 73 ? -19.982 2.488 6.180 1.00 92.56 73 ARG A O 1
ATOM 588 N N . GLN A 1 74 ? -17.972 1.896 6.968 1.00 91.69 74 GLN A N 1
ATOM 589 C CA . GLN A 1 74 ? -18.391 1.694 8.355 1.00 91.69 74 GLN A CA 1
ATOM 590 C C . GLN A 1 74 ? -18.116 2.913 9.244 1.00 91.69 74 GLN A C 1
ATOM 592 O O . GLN A 1 74 ? -18.242 2.821 10.462 1.00 91.69 74 GLN A O 1
ATOM 597 N N . GLY A 1 75 ? -17.750 4.049 8.642 1.00 89.69 75 GLY A N 1
ATOM 598 C CA . GLY A 1 75 ? -17.508 5.307 9.346 1.00 89.69 75 GLY A CA 1
ATOM 599 C C . GLY A 1 75 ? -16.077 5.489 9.852 1.00 89.69 75 GLY A C 1
ATOM 600 O O . GLY A 1 75 ? -15.805 6.491 10.506 1.00 89.69 75 GLY A O 1
ATOM 601 N N . GLY A 1 76 ? -15.164 4.560 9.555 1.00 90.88 76 GLY A N 1
ATOM 602 C CA . GLY A 1 76 ? -13.741 4.756 9.817 1.00 90.88 76 GLY A CA 1
ATOM 603 C C . GLY A 1 76 ? -13.116 5.736 8.822 1.00 90.88 76 GLY A C 1
ATOM 604 O O . GLY A 1 76 ? -13.547 5.823 7.675 1.00 90.88 76 GLY A O 1
ATOM 605 N N . GLU A 1 77 ? -12.077 6.466 9.227 1.00 91.50 77 GLU A N 1
ATOM 606 C CA . GLU A 1 77 ? -11.382 7.398 8.331 1.00 91.50 77 GLU A CA 1
ATOM 607 C C . GLU A 1 77 ? -10.225 6.699 7.591 1.00 91.50 77 GLU A C 1
ATOM 609 O O . GLU A 1 77 ? -9.312 6.136 8.206 1.00 91.50 77 GLU A O 1
ATOM 614 N N . VAL A 1 78 ? -10.233 6.750 6.256 1.00 93.62 78 VAL A N 1
ATOM 615 C CA . VAL A 1 78 ? -9.113 6.353 5.392 1.00 93.62 78 VAL A CA 1
ATOM 616 C C . VAL A 1 78 ? -8.446 7.601 4.832 1.00 93.62 78 VAL A C 1
ATOM 618 O O . VAL A 1 78 ? -8.995 8.296 3.980 1.00 93.62 78 VAL A O 1
ATOM 621 N N . ARG A 1 79 ? -7.217 7.865 5.275 1.00 93.00 79 ARG A N 1
ATOM 622 C CA . ARG A 1 79 ? -6.413 9.000 4.800 1.00 93.00 79 ARG A CA 1
ATOM 623 C C . ARG A 1 79 ? -5.890 8.806 3.407 1.00 93.00 79 ARG A C 1
ATOM 625 O O . ARG A 1 79 ? -5.740 9.773 2.676 1.00 93.00 79 ARG A O 1
ATOM 632 N N . GLY A 1 80 ? -5.596 7.568 3.055 1.00 94.31 80 GLY A N 1
ATOM 633 C CA . GLY A 1 80 ? -5.216 7.233 1.707 1.00 94.31 80 GLY A CA 1
ATOM 634 C C . GLY A 1 80 ? -4.671 5.828 1.587 1.00 94.31 80 GLY A C 1
ATOM 635 O O . GLY A 1 80 ? -4.639 5.050 2.549 1.00 94.31 80 GLY A O 1
ATOM 636 N N . MET A 1 81 ? -4.231 5.526 0.375 1.00 95.31 81 MET A N 1
ATOM 637 C CA . MET A 1 81 ? -3.633 4.250 0.032 1.00 95.31 81 MET A CA 1
ATOM 638 C C . MET A 1 81 ? -2.427 4.427 -0.885 1.00 95.31 81 MET A C 1
ATOM 640 O O . MET A 1 81 ? -2.463 5.191 -1.847 1.00 95.31 81 MET A O 1
ATOM 644 N N . ILE A 1 82 ? -1.379 3.657 -0.622 1.00 96.56 82 ILE A N 1
ATOM 645 C CA . ILE A 1 82 ? -0.212 3.530 -1.489 1.00 96.56 82 ILE A CA 1
ATOM 646 C C . ILE A 1 82 ? -0.198 2.096 -2.028 1.00 96.56 82 ILE A C 1
ATOM 648 O O . ILE A 1 82 ? -0.027 1.133 -1.279 1.00 96.56 82 ILE A O 1
ATOM 652 N N . ALA A 1 83 ? -0.436 1.952 -3.328 1.00 96.44 83 ALA A N 1
ATOM 653 C CA . ALA A 1 83 ? -0.447 0.680 -4.033 1.00 96.44 83 ALA A CA 1
ATOM 654 C C . ALA A 1 83 ? 0.900 0.466 -4.728 1.00 96.44 83 ALA A C 1
ATOM 656 O O . ALA A 1 83 ? 1.204 1.132 -5.716 1.00 96.44 83 ALA A O 1
ATOM 657 N N . LEU A 1 84 ? 1.694 -0.471 -4.223 1.00 96.50 84 LEU A N 1
ATOM 658 C CA . LEU A 1 84 ? 2.946 -0.887 -4.835 1.00 96.50 84 LEU A CA 1
ATOM 659 C C . LEU A 1 84 ? 2.670 -2.087 -5.738 1.00 96.50 84 LEU A C 1
ATOM 661 O O . LEU A 1 84 ? 2.224 -3.136 -5.283 1.00 96.50 84 LEU A O 1
ATOM 665 N N . ASP A 1 85 ? 2.924 -1.930 -7.025 1.00 94.44 85 ASP A N 1
ATOM 666 C CA . ASP A 1 85 ? 2.931 -3.009 -8.009 1.00 94.44 85 ASP A CA 1
ATOM 667 C C . ASP A 1 85 ? 1.643 -3.846 -8.087 1.00 94.44 85 ASP A C 1
ATOM 669 O O . ASP A 1 85 ? 1.641 -5.040 -8.386 1.00 94.44 85 ASP A O 1
ATOM 673 N N . GLY A 1 86 ? 0.507 -3.215 -7.789 1.00 90.81 86 GLY A N 1
ATOM 674 C CA . GLY A 1 86 ? -0.824 -3.815 -7.883 1.00 90.81 86 GLY A CA 1
ATOM 675 C C . GLY A 1 86 ? -1.357 -3.806 -9.310 1.00 90.81 86 GLY A C 1
ATOM 676 O O . GLY A 1 86 ? -2.367 -3.140 -9.572 1.00 90.81 86 GLY A O 1
ATOM 677 N N . TRP A 1 87 ? -0.666 -4.491 -10.225 1.00 88.38 87 TRP A N 1
ATOM 678 C CA . TRP A 1 87 ? -1.044 -4.530 -11.637 1.00 88.38 87 TRP A CA 1
ATOM 679 C C . TRP A 1 87 ? -2.488 -5.012 -11.816 1.00 88.38 87 TRP A C 1
ATOM 681 O O . TRP A 1 87 ? -2.907 -6.006 -11.226 1.00 88.38 87 TRP A O 1
ATOM 691 N N . GLY A 1 88 ? -3.276 -4.259 -12.585 1.00 84.94 88 GLY A N 1
ATOM 692 C CA . GLY A 1 88 ? -4.672 -4.585 -12.876 1.00 84.94 88 GLY A CA 1
ATOM 693 C C . GLY A 1 88 ? -5.677 -4.399 -11.734 1.00 84.94 88 GLY A C 1
ATOM 694 O O . GLY A 1 88 ? -6.858 -4.677 -11.923 1.00 84.94 88 GLY A O 1
ATOM 695 N N . VAL A 1 89 ? -5.261 -3.906 -10.561 1.00 89.19 89 VAL A N 1
ATOM 696 C CA . VAL A 1 89 ? -6.176 -3.706 -9.424 1.00 89.19 89 VAL A CA 1
ATOM 697 C C . VAL A 1 89 ? -6.829 -2.319 -9.489 1.00 89.19 89 VAL A C 1
ATOM 699 O O . VAL A 1 89 ? -6.106 -1.325 -9.394 1.00 89.19 89 VAL A O 1
ATOM 702 N N . PRO A 1 90 ? -8.165 -2.193 -9.597 1.00 86.94 90 PRO A N 1
ATOM 703 C CA . PRO A 1 90 ? -8.840 -0.895 -9.664 1.00 86.94 90 PRO A CA 1
ATOM 704 C C . PRO A 1 90 ? -8.913 -0.202 -8.290 1.00 86.94 90 PRO A C 1
ATOM 706 O O . PRO A 1 90 ? -9.524 -0.712 -7.347 1.00 86.94 90 PRO A O 1
ATOM 709 N N . LEU A 1 91 ? -8.360 1.013 -8.181 1.00 86.31 91 LEU A N 1
ATOM 710 C CA . LEU A 1 91 ? -8.335 1.783 -6.923 1.00 86.31 91 LEU A CA 1
ATOM 711 C C . LEU A 1 91 ? -9.588 2.658 -6.688 1.00 86.31 91 LEU A C 1
ATOM 713 O O . LEU A 1 91 ? -9.892 2.973 -5.536 1.00 86.31 91 LEU A O 1
ATOM 717 N N . GLY A 1 92 ? -10.416 2.905 -7.716 1.00 80.00 92 GLY A N 1
ATOM 718 C CA . GLY A 1 92 ? -11.759 3.534 -7.635 1.00 80.00 92 GLY A CA 1
ATOM 719 C C . GLY A 1 92 ? -11.745 5.028 -7.307 1.00 80.00 92 GLY A C 1
ATOM 720 O O . GLY A 1 92 ? -10.853 5.732 -7.764 1.00 80.00 92 GLY A O 1
ATOM 721 N N . ASP A 1 93 ? -12.651 5.524 -6.451 1.00 75.62 93 ASP A N 1
ATOM 722 C CA . ASP A 1 93 ? -12.718 6.887 -5.853 1.00 75.62 93 ASP A CA 1
ATOM 723 C C . ASP A 1 93 ? -12.894 6.841 -4.302 1.00 75.62 93 ASP A C 1
ATOM 725 O O . ASP A 1 93 ? -12.912 5.759 -3.708 1.00 75.62 93 ASP A O 1
ATOM 729 N N . GLY A 1 94 ? -12.929 8.004 -3.631 1.00 85.38 94 GLY A N 1
ATOM 730 C CA . GLY A 1 94 ? -13.328 8.140 -2.214 1.00 85.38 94 GLY A CA 1
ATOM 731 C C . GLY A 1 94 ? -12.258 8.622 -1.220 1.00 85.38 94 GLY A C 1
ATOM 732 O O . GLY A 1 94 ? -12.611 9.208 -0.202 1.00 85.38 94 GLY A O 1
ATOM 733 N N . PHE A 1 95 ? -10.971 8.432 -1.510 1.00 90.88 95 PHE A N 1
ATOM 734 C CA . PHE A 1 95 ? -9.838 8.920 -0.704 1.00 90.88 95 PHE A CA 1
ATOM 735 C C . PHE A 1 95 ? -8.566 8.992 -1.567 1.00 90.88 95 PHE A C 1
ATOM 737 O O . PHE A 1 95 ? -8.539 8.346 -2.615 1.00 90.88 95 PHE A O 1
ATOM 744 N N . PRO A 1 96 ? -7.509 9.723 -1.162 1.00 93.25 96 PRO A N 1
ATOM 745 C CA . PRO A 1 96 ? -6.256 9.796 -1.917 1.00 93.25 96 PRO A CA 1
ATOM 746 C C . PRO A 1 96 ? -5.615 8.423 -2.175 1.00 93.25 96 PRO A C 1
ATOM 748 O O . PRO A 1 96 ? -5.394 7.659 -1.230 1.00 93.25 96 PRO A O 1
ATOM 751 N N . ARG A 1 97 ? -5.260 8.099 -3.426 1.00 92.19 97 ARG A N 1
ATOM 752 C CA . ARG A 1 97 ? -4.481 6.893 -3.765 1.00 92.19 97 ARG A CA 1
ATOM 753 C C . ARG A 1 97 ? -3.345 7.159 -4.720 1.00 92.19 97 ARG A C 1
ATOM 755 O O . ARG A 1 97 ? -3.508 7.833 -5.730 1.00 92.19 97 ARG A O 1
ATOM 762 N N . TYR A 1 98 ? -2.236 6.487 -4.464 1.00 94.25 98 TYR A N 1
ATOM 763 C CA . TYR A 1 98 ? -1.028 6.600 -5.261 1.00 94.25 98 TYR A CA 1
ATOM 764 C C . TYR A 1 98 ? -0.542 5.226 -5.701 1.00 94.25 98 TYR A C 1
ATOM 766 O O . TYR A 1 98 ? -0.610 4.268 -4.927 1.00 94.25 98 TYR A O 1
ATOM 774 N N . ARG A 1 99 ? -0.058 5.124 -6.942 1.00 94.50 99 ARG A N 1
ATOM 775 C CA . ARG A 1 99 ? 0.505 3.887 -7.501 1.00 94.50 99 ARG A CA 1
ATOM 776 C C . ARG A 1 99 ? 2.012 3.996 -7.649 1.00 94.50 99 ARG A C 1
ATOM 778 O O . ARG A 1 99 ? 2.505 5.000 -8.141 1.00 94.50 99 ARG A O 1
ATOM 785 N N . LEU A 1 100 ? 2.743 2.959 -7.279 1.00 96.00 100 LEU A N 1
ATOM 786 C CA . LEU A 1 100 ? 4.168 2.830 -7.572 1.00 96.00 100 LEU A CA 1
ATOM 787 C C . LEU A 1 100 ? 4.361 1.528 -8.344 1.00 96.00 100 LEU A C 1
ATOM 789 O O . LEU A 1 100 ? 3.963 0.484 -7.841 1.00 96.00 100 LEU A O 1
ATOM 793 N N . SER A 1 101 ? 4.946 1.582 -9.537 1.00 95.75 101 SER A N 1
ATOM 794 C CA . SER A 1 101 ? 5.159 0.410 -10.402 1.00 95.75 101 SER A CA 1
ATOM 795 C C . SER A 1 101 ? 6.650 0.138 -10.595 1.00 95.75 101 SER A C 1
ATOM 797 O O . SER A 1 101 ? 7.453 1.077 -10.593 1.00 95.75 101 SER A O 1
ATOM 799 N N . HIS A 1 102 ? 7.033 -1.130 -10.762 1.00 96.44 102 HIS A N 1
ATOM 800 C CA . HIS A 1 102 ? 8.445 -1.504 -10.927 1.00 96.44 102 HIS A CA 1
ATOM 801 C C . HIS A 1 102 ? 9.025 -1.138 -12.298 1.00 96.44 102 HIS A C 1
ATOM 803 O O . HIS A 1 102 ? 10.239 -1.166 -12.471 1.00 96.44 102 HIS A O 1
ATOM 809 N N . ASP A 1 103 ? 8.179 -0.777 -13.260 1.00 93.69 103 ASP A N 1
ATOM 810 C CA . ASP A 1 103 ? 8.579 -0.290 -14.572 1.00 93.69 103 ASP A CA 1
ATOM 811 C C . ASP A 1 103 ? 7.505 0.620 -15.197 1.00 93.69 103 ASP A C 1
ATOM 813 O O . ASP A 1 103 ? 6.395 0.798 -14.674 1.00 93.69 103 ASP A O 1
ATOM 817 N N . ARG A 1 104 ? 7.853 1.224 -16.340 1.00 91.94 104 ARG A N 1
ATOM 818 C CA . ARG A 1 104 ? 6.964 2.119 -17.094 1.00 91.94 104 ARG A CA 1
ATOM 819 C C . ARG A 1 104 ? 5.761 1.386 -17.702 1.00 91.94 104 ARG A C 1
ATOM 821 O O . ARG A 1 104 ? 4.674 1.958 -17.754 1.00 91.94 104 ARG A O 1
ATOM 828 N N . PHE A 1 105 ? 5.934 0.147 -18.162 1.00 89.12 105 PHE A N 1
ATOM 829 C CA . PHE A 1 105 ? 4.876 -0.618 -18.833 1.00 89.12 105 PHE A CA 1
ATOM 830 C C . PHE A 1 105 ? 3.721 -0.944 -17.878 1.00 89.12 105 PHE A C 1
ATOM 832 O O . PHE A 1 105 ? 2.543 -0.739 -18.194 1.00 89.12 105 PHE A O 1
ATOM 839 N N . THR A 1 106 ? 4.058 -1.395 -16.676 1.00 86.81 106 THR A N 1
ATOM 840 C CA . THR A 1 106 ? 3.112 -1.698 -15.605 1.00 86.81 106 THR A CA 1
ATOM 841 C C . THR A 1 106 ? 2.363 -0.439 -15.179 1.00 86.81 106 THR A C 1
ATOM 843 O O . THR A 1 106 ? 1.143 -0.488 -15.016 1.00 86.81 106 THR A O 1
ATOM 846 N N . ALA A 1 107 ? 3.046 0.708 -15.076 1.00 85.81 107 ALA A N 1
ATOM 847 C CA . ALA A 1 107 ? 2.387 1.976 -14.762 1.00 85.81 107 ALA A CA 1
ATOM 848 C C . ALA A 1 107 ? 1.367 2.384 -15.834 1.00 85.81 107 ALA A C 1
ATOM 850 O O . ALA A 1 107 ? 0.200 2.600 -15.507 1.00 85.81 107 ALA A O 1
ATOM 851 N N . GLN A 1 108 ? 1.773 2.415 -17.106 1.00 83.81 108 GLN A N 1
ATOM 852 C CA . GLN A 1 108 ? 0.903 2.828 -18.213 1.00 83.81 108 GLN A CA 1
ATOM 853 C C . GLN A 1 108 ? -0.300 1.896 -18.378 1.00 83.81 108 GLN A C 1
ATOM 855 O O . GLN A 1 108 ? -1.426 2.355 -18.544 1.00 83.81 108 GLN A O 1
ATOM 860 N N . SER A 1 109 ? -0.098 0.581 -18.281 1.00 81.44 109 SER A N 1
ATOM 861 C CA . SER A 1 109 ? -1.206 -0.378 -18.376 1.00 81.44 109 SER A CA 1
ATOM 862 C C . SER A 1 109 ? -2.162 -0.309 -17.174 1.00 81.44 109 SER A C 1
ATOM 864 O O . SER A 1 109 ? -3.355 -0.570 -17.327 1.00 81.44 109 SER A O 1
ATOM 866 N N . CYS A 1 110 ? -1.686 0.099 -15.990 1.00 77.19 110 CYS A N 1
ATOM 867 C CA . CYS A 1 110 ? -2.540 0.342 -14.823 1.00 77.19 110 CYS A CA 1
ATOM 868 C C . CYS A 1 110 ? -3.390 1.609 -14.926 1.00 77.19 110 CYS A C 1
ATOM 870 O O . CYS A 1 110 ? -4.502 1.607 -14.396 1.00 77.19 110 CYS A O 1
ATOM 872 N N . GLU A 1 111 ? -2.887 2.684 -15.543 1.00 71.56 111 GLU A N 1
ATOM 873 C CA . GLU A 1 111 ? -3.633 3.947 -15.679 1.00 71.56 111 GLU A CA 1
ATOM 874 C C . GLU A 1 111 ? -4.983 3.731 -16.371 1.00 71.56 111 GLU A C 1
ATOM 876 O O . GLU A 1 111 ? -6.002 4.278 -15.950 1.00 71.56 111 GLU A O 1
ATOM 881 N N . TRP A 1 112 ? -5.010 2.847 -17.370 1.00 64.25 112 TRP A N 1
ATOM 882 C CA . TRP A 1 112 ? -6.225 2.459 -18.088 1.00 64.25 112 TRP A CA 1
ATOM 883 C C . TRP A 1 112 ? -7.257 1.750 -17.200 1.00 64.25 112 TRP A C 1
ATOM 885 O O . TRP A 1 112 ? -8.453 1.800 -17.479 1.00 64.25 112 TRP A O 1
ATOM 895 N N . LEU A 1 113 ? -6.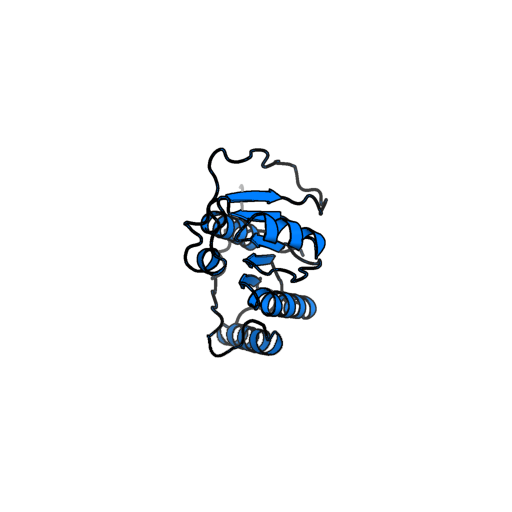814 1.094 -16.125 1.00 63.31 113 LEU A N 1
ATOM 896 C CA . LEU A 1 113 ? -7.639 0.240 -15.261 1.00 63.31 113 LEU A CA 1
ATOM 897 C C . LEU A 1 113 ? -8.110 0.942 -13.980 1.00 63.31 113 LEU A C 1
ATOM 899 O O . LEU A 1 113 ? -8.729 0.322 -13.110 1.00 63.31 113 LEU A O 1
ATOM 903 N N . GLY A 1 114 ? -7.853 2.242 -13.851 1.00 65.06 114 GLY A N 1
ATOM 904 C CA . GLY A 1 114 ? -8.484 3.081 -12.840 1.00 65.06 114 GLY A CA 1
ATOM 905 C C . GLY A 1 114 ? -7.572 4.179 -12.318 1.00 65.06 114 GLY A C 1
ATOM 906 O O . GLY A 1 114 ? -6.384 3.956 -12.069 1.00 65.06 114 GLY A O 1
ATOM 907 N N . ALA A 1 115 ? -8.178 5.342 -12.081 1.00 69.31 115 ALA A N 1
ATOM 908 C CA . ALA A 1 115 ? -7.488 6.552 -11.666 1.00 69.31 115 ALA A CA 1
ATOM 909 C C . ALA A 1 115 ? -6.803 6.390 -10.296 1.00 69.31 115 ALA A C 1
ATOM 911 O O . ALA A 1 115 ? -7.402 5.930 -9.321 1.00 69.31 115 ALA A O 1
ATOM 912 N N . SER A 1 116 ? -5.538 6.792 -10.228 1.00 82.19 116 SER A N 1
ATOM 913 C CA . SER A 1 116 ? -4.864 7.224 -9.001 1.00 82.19 116 SER A CA 1
ATOM 914 C C . SER A 1 116 ? -4.764 8.751 -9.007 1.00 82.19 116 SER A C 1
ATOM 916 O O . SER A 1 116 ? -5.033 9.364 -10.037 1.00 82.19 116 SER A O 1
ATOM 918 N N . ASP A 1 117 ? -4.382 9.359 -7.887 1.00 88.31 117 ASP A N 1
ATOM 919 C CA . ASP A 1 117 ? -4.110 10.805 -7.742 1.00 88.31 117 ASP A CA 1
ATOM 920 C C . ASP A 1 117 ? -2.634 11.152 -8.049 1.00 88.31 117 ASP A C 1
ATOM 922 O O . ASP A 1 117 ? -2.236 12.309 -8.180 1.00 88.31 117 ASP A O 1
ATOM 926 N N . GLY A 1 118 ? -1.812 10.117 -8.214 1.00 89.81 118 GLY A N 1
ATOM 927 C CA . GLY A 1 118 ? -0.472 10.188 -8.775 1.00 89.81 118 GLY A CA 1
ATOM 928 C C . GLY A 1 118 ? 0.111 8.794 -8.970 1.00 89.81 118 GLY A C 1
ATOM 929 O O . GLY A 1 118 ? 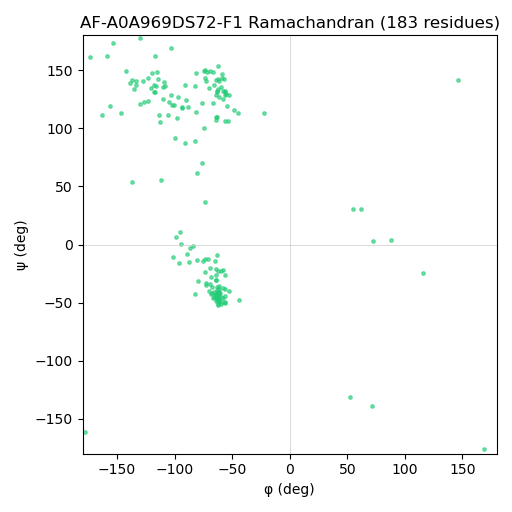-0.380 7.816 -8.388 1.00 89.81 118 GLY A O 1
ATOM 930 N N . TYR A 1 119 ? 1.140 8.694 -9.801 1.00 92.00 119 TYR A N 1
ATOM 931 C CA . TYR A 1 119 ? 1.832 7.442 -10.063 1.00 92.00 119 TYR A CA 1
ATOM 932 C C . TYR A 1 119 ? 3.342 7.618 -10.215 1.00 92.00 119 TYR A C 1
ATOM 934 O O . TYR A 1 119 ? 3.847 8.641 -10.673 1.00 92.00 119 TYR A O 1
ATOM 942 N N . PHE A 1 120 ? 4.056 6.570 -9.831 1.00 94.38 120 PHE A N 1
ATOM 943 C CA . PHE A 1 120 ? 5.487 6.400 -9.997 1.00 94.38 120 PHE A CA 1
ATOM 944 C C . PHE A 1 120 ? 5.767 5.173 -10.848 1.00 94.38 120 PHE A C 1
ATOM 946 O O . PHE A 1 120 ? 5.064 4.162 -10.734 1.00 94.38 120 PHE A O 1
ATOM 953 N N . TYR A 1 121 ? 6.841 5.232 -11.621 1.00 94.88 121 TYR A N 1
ATOM 954 C CA . TYR A 1 121 ? 7.445 4.058 -12.232 1.00 94.88 121 TYR A CA 1
ATOM 955 C C . TYR A 1 121 ? 8.962 4.119 -12.118 1.00 94.88 121 TYR A C 1
ATOM 957 O O . TYR A 1 121 ? 9.549 5.195 -12.261 1.00 94.88 121 TYR A O 1
ATOM 965 N N . ALA A 1 122 ? 9.590 2.969 -11.866 1.00 95.94 122 ALA A N 1
ATOM 966 C CA . ALA A 1 122 ? 11.043 2.890 -11.836 1.00 95.94 122 ALA A CA 1
ATOM 967 C C . ALA A 1 122 ? 11.635 2.988 -13.252 1.00 95.94 122 ALA A C 1
ATOM 969 O O . ALA A 1 122 ? 11.092 2.434 -14.215 1.00 95.94 122 ALA A O 1
ATOM 970 N N . GLU A 1 123 ? 12.753 3.703 -13.364 1.00 94.56 123 GLU A N 1
ATOM 971 C CA . GLU A 1 123 ? 13.550 3.813 -14.582 1.00 94.56 123 GLU A CA 1
ATOM 972 C C . GLU A 1 123 ? 15.045 3.934 -14.216 1.00 94.56 123 GLU A C 1
ATOM 974 O O . GLU A 1 123 ? 15.446 4.934 -13.613 1.00 94.56 123 GLU A O 1
ATOM 979 N N . PRO A 1 124 ? 15.882 2.927 -14.548 1.00 94.75 124 PRO A N 1
ATOM 980 C CA . PRO A 1 124 ? 15.524 1.681 -15.234 1.00 94.75 124 PRO A CA 1
ATOM 981 C C . PRO A 1 124 ? 14.532 0.829 -14.424 1.00 94.75 124 PRO A C 1
ATOM 983 O O . PRO A 1 124 ? 14.473 0.924 -13.199 1.00 94.75 124 PRO A O 1
ATOM 986 N N . GLY A 1 125 ? 13.741 0.010 -15.124 1.00 95.62 125 GLY A N 1
ATOM 987 C CA . GLY A 1 125 ? 12.821 -0.923 -14.477 1.00 95.62 125 GLY A CA 1
ATOM 988 C C . GLY A 1 125 ? 13.568 -1.894 -13.558 1.00 95.62 125 GLY A C 1
ATOM 989 O O . GLY A 1 125 ? 14.713 -2.265 -13.830 1.00 95.62 125 GLY A O 1
ATOM 990 N 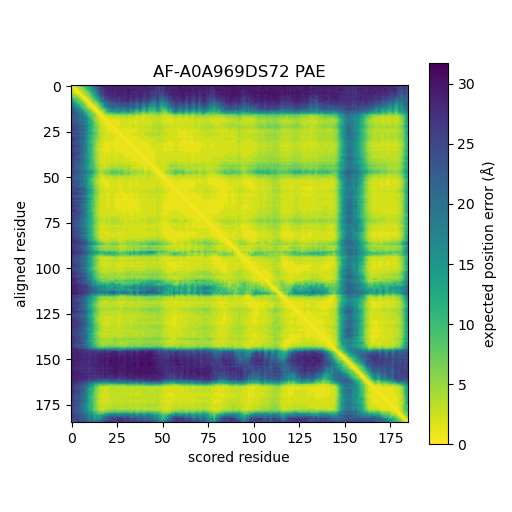N . VAL A 1 126 ? 12.925 -2.292 -12.464 1.00 97.00 126 VAL A N 1
ATOM 991 C CA . VAL A 1 126 ? 13.457 -3.262 -11.495 1.00 97.00 126 VAL A CA 1
ATOM 992 C C . VAL A 1 126 ? 12.569 -4.498 -11.456 1.00 97.00 126 VAL A C 1
ATOM 994 O O . VAL A 1 126 ? 11.419 -4.446 -11.861 1.00 97.00 126 VAL A O 1
ATOM 997 N N . GLU A 1 127 ? 13.062 -5.612 -10.923 1.00 96.94 127 GLU A N 1
ATOM 998 C CA . GLU A 1 127 ? 12.206 -6.779 -10.695 1.00 96.94 127 GLU A CA 1
ATOM 999 C C . GLU A 1 127 ? 11.036 -6.438 -9.757 1.00 96.94 127 GLU A C 1
ATOM 1001 O O . GLU A 1 127 ? 11.215 -5.732 -8.761 1.00 96.94 127 GLU A O 1
ATOM 1006 N N . HIS A 1 128 ? 9.861 -7.021 -10.006 1.00 94.69 128 HIS A N 1
ATOM 1007 C CA . HIS A 1 128 ? 8.636 -6.847 -9.203 1.00 94.69 128 HIS A CA 1
ATOM 1008 C C . HIS A 1 128 ? 8.887 -6.911 -7.683 1.00 94.69 128 HIS A C 1
ATOM 1010 O O . HIS A 1 128 ? 8.498 -6.040 -6.905 1.00 94.69 128 HIS A O 1
ATOM 1016 N N . LEU A 1 129 ? 9.627 -7.928 -7.223 1.00 96.62 129 LEU A N 1
ATOM 1017 C CA . LEU A 1 129 ? 9.968 -8.077 -5.801 1.00 96.62 129 LEU A CA 1
ATOM 1018 C C . LEU A 1 129 ? 11.027 -7.082 -5.307 1.00 96.62 129 LEU A C 1
ATOM 1020 O O . LEU A 1 129 ? 11.092 -6.826 -4.101 1.00 96.62 129 LEU A O 1
ATOM 1024 N N . ALA A 1 130 ? 11.868 -6.546 -6.191 1.00 96.88 130 ALA A N 1
ATOM 1025 C CA . ALA A 1 130 ? 12.898 -5.579 -5.825 1.00 96.88 130 ALA A CA 1
ATOM 1026 C C . ALA A 1 130 ? 12.280 -4.238 -5.414 1.00 96.88 130 ALA A C 1
ATOM 1028 O O . ALA A 1 130 ? 12.771 -3.631 -4.461 1.00 96.88 130 ALA A O 1
ATOM 1029 N N . LEU A 1 131 ? 11.159 -3.835 -6.029 1.00 96.62 131 LEU A N 1
ATOM 1030 C CA . LEU A 1 131 ? 10.410 -2.650 -5.603 1.00 96.62 131 LEU A CA 1
ATOM 1031 C C . LEU A 1 131 ? 9.959 -2.753 -4.136 1.00 96.62 131 LEU A C 1
ATOM 1033 O O . LEU A 1 131 ? 9.995 -1.763 -3.415 1.00 96.62 131 LEU A O 1
ATOM 1037 N N . TRP A 1 132 ? 9.571 -3.947 -3.673 1.00 95.88 132 TRP A N 1
ATOM 1038 C CA . TRP A 1 132 ? 9.150 -4.169 -2.285 1.00 95.88 132 TRP A CA 1
ATOM 1039 C C . TRP A 1 132 ? 10.314 -4.376 -1.311 1.00 95.88 132 TRP A C 1
ATOM 1041 O O . TRP A 1 132 ? 10.296 -3.848 -0.201 1.00 95.88 132 TRP A O 1
ATOM 1051 N N . ARG A 1 133 ? 11.327 -5.160 -1.700 1.00 96.50 133 ARG A N 1
ATOM 1052 C CA . ARG A 1 133 ? 12.445 -5.529 -0.811 1.00 96.50 133 ARG A CA 1
ATOM 1053 C C . ARG A 1 133 ? 13.505 -4.440 -0.684 1.00 96.50 133 ARG A C 1
ATOM 1055 O O . ARG A 1 133 ? 14.125 -4.327 0.369 1.00 96.50 133 ARG A O 1
ATOM 1062 N N . SER A 1 134 ? 13.703 -3.664 -1.746 1.00 96.38 134 SER A N 1
ATOM 1063 C CA . SER A 1 134 ? 14.740 -2.637 -1.834 1.00 96.38 134 SER A CA 1
ATOM 1064 C C . SER A 1 134 ? 14.214 -1.342 -2.480 1.00 96.38 134 SER A C 1
ATOM 1066 O O . SER A 1 134 ? 14.823 -0.848 -3.434 1.00 96.38 134 SER A O 1
ATOM 1068 N N . PRO A 1 135 ? 13.111 -0.748 -1.978 1.00 96.12 135 PRO A N 1
ATOM 1069 C CA . PRO A 1 135 ? 12.494 0.449 -2.565 1.00 96.12 135 PRO A CA 1
ATOM 1070 C C . PRO A 1 135 ? 13.430 1.667 -2.614 1.00 96.12 135 PRO A C 1
ATOM 1072 O O . PRO A 1 135 ? 13.233 2.575 -3.416 1.00 96.12 135 PRO A O 1
ATOM 1075 N N . GLN A 1 136 ? 14.461 1.707 -1.771 1.00 96.75 136 GLN A N 1
ATOM 1076 C CA . GLN A 1 136 ? 15.494 2.745 -1.762 1.00 96.75 136 GLN A CA 1
ATOM 1077 C C . GLN A 1 136 ? 16.424 2.692 -2.983 1.00 96.75 136 GLN A C 1
ATOM 1079 O O . GLN A 1 136 ? 17.072 3.687 -3.290 1.00 96.75 136 GLN A O 1
ATOM 1084 N N . LEU A 1 137 ? 16.498 1.544 -3.665 1.00 96.25 137 LEU A N 1
ATOM 1085 C CA . LEU A 1 137 ? 17.306 1.355 -4.874 1.00 96.25 137 LEU A CA 1
ATOM 1086 C C . LEU A 1 137 ? 16.486 1.534 -6.161 1.00 96.25 137 LEU A C 1
ATOM 1088 O O . LEU A 1 137 ? 17.063 1.708 -7.230 1.00 96.25 137 LEU A O 1
ATOM 1092 N N . ALA A 1 138 ? 15.153 1.499 -6.070 1.00 96.50 138 ALA A N 1
ATOM 1093 C CA . ALA A 1 138 ? 14.254 1.690 -7.203 1.00 96.50 138 ALA A CA 1
ATOM 1094 C C . ALA A 1 138 ? 14.066 3.189 -7.482 1.00 96.50 138 ALA A C 1
ATOM 1096 O O . ALA A 1 138 ? 13.181 3.829 -6.915 1.00 96.50 138 ALA A O 1
ATOM 1097 N N . LEU A 1 139 ? 14.936 3.746 -8.321 1.00 96.81 139 LEU A N 1
ATOM 1098 C CA . LEU A 1 139 ? 14.878 5.128 -8.795 1.00 96.81 139 LEU A CA 1
ATOM 1099 C C . LEU A 1 139 ? 13.882 5.262 -9.948 1.00 96.81 139 LEU A C 1
ATOM 1101 O O . LEU A 1 139 ? 13.726 4.333 -10.736 1.00 96.81 139 LEU A O 1
ATOM 1105 N N . GLY A 1 140 ? 13.213 6.406 -10.061 1.00 94.50 140 GLY A N 1
ATOM 1106 C CA . GLY A 1 140 ? 12.274 6.604 -11.157 1.00 94.50 140 GLY A CA 1
ATOM 1107 C C . GLY A 1 140 ? 11.615 7.969 -11.215 1.00 94.50 140 GLY A C 1
ATOM 1108 O O . GLY A 1 140 ? 12.081 8.950 -10.625 1.00 94.50 140 GLY A O 1
ATOM 1109 N N . HIS A 1 141 ? 10.507 8.004 -11.948 1.00 92.19 141 HIS A N 1
ATOM 1110 C CA . HIS A 1 141 ? 9.751 9.209 -12.253 1.00 92.19 141 HIS A CA 1
ATOM 1111 C C . HIS A 1 141 ? 8.422 9.209 -11.506 1.00 92.19 141 HIS A C 1
ATOM 1113 O O . HIS A 1 141 ? 7.750 8.184 -11.413 1.00 92.19 141 HIS A O 1
ATOM 1119 N N . TRP A 1 142 ? 8.039 10.374 -10.990 1.00 92.19 142 TRP A N 1
ATOM 1120 C CA . TRP A 1 142 ? 6.773 10.608 -10.302 1.00 92.19 142 TRP A CA 1
ATOM 1121 C C . TRP A 1 142 ? 5.928 11.613 -11.078 1.00 92.19 142 TRP A C 1
ATOM 1123 O O . TRP A 1 142 ? 6.433 12.652 -11.507 1.00 92.19 142 TRP A O 1
ATOM 1133 N N . HIS A 1 143 ? 4.637 11.324 -11.203 1.00 89.62 143 HIS A N 1
ATOM 1134 C CA . HIS A 1 143 ? 3.659 12.162 -11.881 1.00 89.62 143 HIS A CA 1
ATOM 1135 C C . HIS A 1 143 ? 2.400 12.302 -11.022 1.00 89.62 143 HIS A C 1
ATOM 1137 O O . HIS A 1 143 ? 1.903 11.328 -10.461 1.00 89.62 143 HIS A O 1
ATOM 1143 N N . LEU A 1 144 ? 1.860 13.517 -10.942 1.00 87.69 144 LEU A N 1
ATOM 1144 C CA . LEU A 1 144 ? 0.540 13.769 -10.367 1.00 87.69 144 LEU A CA 1
ATOM 1145 C C . LEU A 1 144 ? -0.515 13.693 -11.466 1.00 87.69 144 LEU A C 1
ATOM 1147 O O . LEU A 1 144 ? -0.332 14.244 -12.552 1.00 87.69 144 LEU A O 1
ATOM 1151 N N . THR A 1 145 ? -1.636 13.050 -11.172 1.00 80.00 145 THR A N 1
ATOM 1152 C CA . THR A 1 145 ? -2.793 12.977 -12.067 1.00 80.00 145 THR A CA 1
ATOM 1153 C C . THR A 1 145 ? -3.825 14.000 -11.592 1.00 80.00 145 THR A C 1
ATOM 1155 O O . THR A 1 145 ? -4.268 13.992 -10.448 1.00 80.00 145 THR A O 1
ATOM 1158 N N . GLY A 1 146 ? -4.167 14.955 -12.459 1.00 58.56 146 GLY A N 1
ATOM 1159 C CA . GLY A 1 146 ? -4.879 16.193 -12.107 1.00 58.56 146 GLY A CA 1
ATOM 1160 C C . GLY A 1 146 ? -6.372 16.068 -11.774 1.00 58.56 146 GLY A C 1
ATOM 1161 O O . GLY A 1 146 ? -7.138 16.961 -12.125 1.00 58.56 146 GLY A O 1
ATOM 1162 N N . SER A 1 147 ? -6.827 15.002 -11.119 1.00 45.28 147 SER A N 1
ATOM 1163 C CA . SER A 1 147 ? -8.261 14.725 -10.952 1.00 45.28 147 SER A CA 1
ATOM 1164 C C . SER A 1 147 ? -8.773 14.854 -9.512 1.00 45.28 147 SER A C 1
ATOM 1166 O O . SER A 1 147 ? -9.465 13.970 -9.021 1.00 45.28 147 SER A O 1
ATOM 1168 N N . ARG A 1 148 ? -8.557 16.019 -8.880 1.00 42.88 148 ARG A N 1
ATOM 1169 C CA . ARG A 1 148 ? -9.628 16.686 -8.106 1.00 42.88 148 ARG A CA 1
ATOM 1170 C C . ARG A 1 148 ? -9.394 18.200 -7.979 1.00 42.88 148 ARG A C 1
ATOM 1172 O O . ARG A 1 148 ? -8.410 18.604 -7.363 1.00 42.88 148 ARG A O 1
ATOM 1179 N N . PRO A 1 149 ? -10.306 19.056 -8.478 1.00 42.25 149 PRO A N 1
ATOM 1180 C CA . PRO A 1 149 ? -10.365 20.448 -8.067 1.00 42.25 149 PRO A CA 1
ATOM 1181 C C . PRO A 1 149 ? -11.120 20.543 -6.732 1.00 42.25 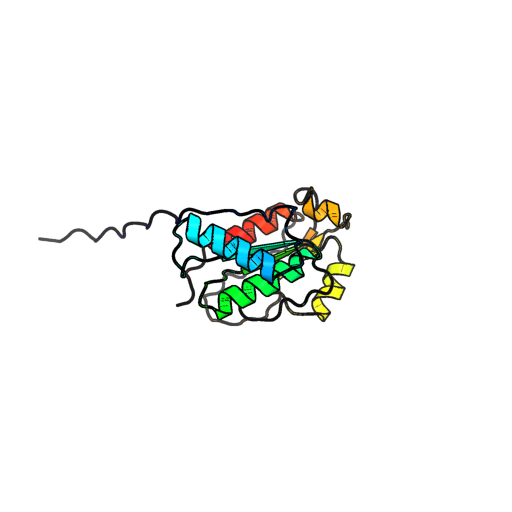149 PRO A C 1
ATOM 1183 O O . PRO A 1 149 ? -12.318 20.285 -6.661 1.00 42.25 149 PRO A O 1
ATOM 1186 N N . THR A 1 150 ? -10.431 20.939 -5.666 1.00 34.16 150 THR A N 1
ATOM 1187 C CA . THR A 1 150 ? -11.050 21.634 -4.525 1.00 34.16 150 THR A CA 1
ATOM 1188 C C . THR A 1 150 ? -10.143 22.809 -4.157 1.00 34.16 150 THR A C 1
ATOM 1190 O O . THR A 1 150 ? -8.924 22.631 -4.151 1.00 34.16 150 THR A O 1
ATOM 1193 N N . PRO A 1 151 ? -10.695 24.014 -3.928 1.00 41.03 151 PRO A N 1
ATOM 1194 C CA . PRO A 1 151 ? -9.925 25.247 -3.878 1.00 41.03 151 PRO A CA 1
ATOM 1195 C C . PRO A 1 151 ? -9.145 25.316 -2.569 1.00 41.03 151 PRO A C 1
ATOM 1197 O O . PRO A 1 151 ? -9.681 25.680 -1.527 1.00 41.03 151 PRO A O 1
ATOM 1200 N N . VAL A 1 152 ? -7.861 24.986 -2.625 1.00 34.88 152 VAL A N 1
ATOM 1201 C CA . VAL A 1 152 ? -6.904 25.429 -1.618 1.00 34.88 152 VAL A CA 1
ATOM 1202 C C . VAL A 1 152 ? -5.739 26.022 -2.381 1.00 34.88 152 VAL A C 1
ATOM 1204 O O . VAL A 1 152 ? -5.173 25.380 -3.262 1.00 34.88 152 VAL A O 1
ATOM 1207 N N . THR A 1 153 ? -5.489 27.292 -2.088 1.00 35.47 153 THR A N 1
ATOM 1208 C CA . THR A 1 153 ? -4.432 28.153 -2.605 1.00 35.47 153 THR A CA 1
ATOM 1209 C C . THR A 1 153 ? -3.241 27.375 -3.148 1.00 35.47 153 THR A C 1
ATOM 1211 O O . THR A 1 153 ? -2.506 26.711 -2.423 1.00 35.47 153 THR A O 1
ATOM 1214 N N . SER A 1 154 ? -3.086 27.496 -4.460 1.00 36.00 154 SER A N 1
ATOM 1215 C CA . SER A 1 154 ? -1.973 27.026 -5.262 1.00 36.00 154 SER A CA 1
ATOM 1216 C C . SER A 1 154 ? -0.621 27.348 -4.626 1.00 36.00 154 SER A C 1
ATOM 1218 O O . SER A 1 154 ? -0.181 28.498 -4.635 1.00 36.00 154 SER A O 1
ATOM 1220 N N . THR A 1 155 ? 0.096 26.313 -4.209 1.00 31.92 155 THR A N 1
ATOM 1221 C CA . THR A 1 155 ? 1.513 26.208 -4.549 1.00 31.92 155 THR A CA 1
ATOM 1222 C C . THR A 1 155 ? 1.666 25.021 -5.494 1.00 31.92 155 THR A C 1
ATOM 1224 O O . THR A 1 155 ? 1.533 23.871 -5.077 1.00 31.92 155 THR A O 1
ATOM 1227 N N . PRO A 1 156 ? 1.881 25.264 -6.797 1.00 38.22 156 PRO A N 1
ATOM 1228 C CA . PRO A 1 156 ? 2.217 24.185 -7.700 1.00 38.22 156 PRO A CA 1
ATOM 1229 C C . PRO A 1 156 ? 3.600 23.664 -7.300 1.00 38.22 156 PRO A C 1
ATOM 1231 O O . PRO A 1 156 ? 4.576 24.414 -7.303 1.00 38.22 156 PRO A O 1
ATOM 1234 N N . VAL A 1 157 ? 3.709 22.375 -6.975 1.00 42.41 157 VAL A N 1
ATOM 1235 C CA . VAL A 1 157 ? 5.006 21.686 -7.014 1.00 42.41 157 VAL A CA 1
ATOM 1236 C C . VAL A 1 157 ? 5.297 21.416 -8.491 1.00 42.41 157 VAL A C 1
ATOM 1238 O O . VAL A 1 157 ? 5.193 20.297 -8.980 1.00 42.41 157 VAL A O 1
ATOM 1241 N N . THR A 1 158 ? 5.581 22.490 -9.231 1.00 50.81 158 THR A N 1
ATOM 1242 C CA . THR A 1 158 ? 6.160 22.419 -10.570 1.00 50.81 158 THR A CA 1
ATOM 1243 C C . THR A 1 158 ? 7.666 22.466 -10.406 1.00 50.81 158 THR A C 1
ATOM 1245 O O . THR A 1 158 ? 8.280 23.527 -10.447 1.00 50.81 158 THR A O 1
ATOM 1248 N N . SER A 1 159 ? 8.262 21.301 -10.222 1.00 39.12 159 SER A N 1
ATOM 1249 C CA . SER A 1 159 ? 9.610 21.035 -10.705 1.00 39.12 159 SER A CA 1
ATOM 1250 C C . SER A 1 159 ? 9.806 19.530 -10.713 1.00 39.12 159 SER A C 1
ATOM 1252 O O . SER A 1 159 ? 9.844 18.877 -9.674 1.00 39.12 159 SER A O 1
ATOM 1254 N N . THR A 1 160 ? 9.898 18.967 -11.915 1.00 41.84 160 THR A N 1
ATOM 1255 C CA . THR A 1 160 ? 10.501 17.655 -12.136 1.00 41.84 160 THR A CA 1
ATOM 1256 C C . THR A 1 160 ? 11.838 17.649 -11.390 1.00 41.84 160 THR A C 1
ATOM 1258 O O . THR A 1 160 ? 12.690 18.482 -11.713 1.00 41.84 160 THR A O 1
ATOM 1261 N N . PRO A 1 161 ? 12.039 16.814 -10.359 1.00 45.81 161 PRO A N 1
ATOM 1262 C CA . PRO A 1 161 ? 13.312 16.801 -9.662 1.00 45.81 161 PRO A CA 1
ATOM 1263 C C . PRO A 1 161 ? 14.405 16.349 -10.639 1.00 45.81 161 PRO A C 1
ATOM 1265 O O . PRO A 1 161 ? 14.281 15.322 -11.300 1.00 45.81 161 PRO A O 1
ATOM 1268 N N . THR A 1 162 ? 15.484 17.130 -10.730 1.00 49.25 162 THR A N 1
ATOM 1269 C CA . THR A 1 162 ? 16.675 16.854 -11.558 1.00 49.25 162 THR A CA 1
ATOM 1270 C C . THR A 1 162 ? 17.416 15.579 -11.126 1.00 49.25 162 THR A C 1
ATOM 1272 O O . THR A 1 162 ? 18.321 15.123 -11.818 1.00 49.25 162 THR A O 1
ATOM 1275 N N . GLN A 1 163 ? 17.038 14.979 -9.993 1.00 56.69 163 GLN A N 1
ATOM 1276 C CA . GLN A 1 163 ? 17.483 13.651 -9.582 1.00 56.69 163 GLN A CA 1
ATOM 1277 C C . GLN A 1 163 ? 16.285 12.705 -9.473 1.00 56.69 163 GLN A C 1
ATOM 1279 O O . GLN A 1 163 ? 15.252 13.108 -8.929 1.00 56.69 163 GLN A O 1
ATOM 1284 N N . PRO A 1 164 ? 16.406 11.460 -9.966 1.00 71.50 164 PRO A N 1
ATOM 1285 C CA . PRO A 1 164 ? 15.334 10.489 -9.847 1.00 71.50 164 PRO A CA 1
ATOM 1286 C C . PRO A 1 164 ? 15.066 10.196 -8.365 1.00 71.50 164 PRO A C 1
ATOM 1288 O O . PRO A 1 164 ? 15.987 10.014 -7.567 1.00 71.50 164 PRO A O 1
ATOM 1291 N N . LEU A 1 165 ? 13.789 10.189 -7.993 1.00 88.69 165 LEU A N 1
ATOM 1292 C CA . LEU A 1 165 ? 13.337 9.916 -6.631 1.00 88.69 165 LEU A CA 1
ATOM 1293 C C . LEU A 1 165 ? 13.295 8.397 -6.435 1.00 88.69 165 LEU A C 1
ATOM 1295 O O . LEU A 1 165 ? 12.816 7.684 -7.317 1.00 88.69 165 LEU A O 1
ATOM 1299 N N . SER A 1 166 ? 13.768 7.886 -5.298 1.00 95.44 166 SER A N 1
ATOM 1300 C CA . SER A 1 166 ? 13.556 6.467 -4.984 1.00 95.44 166 SER A CA 1
ATOM 1301 C C . SER A 1 166 ? 12.109 6.207 -4.566 1.00 95.44 166 SER A C 1
ATOM 1303 O O . SER A 1 166 ? 11.470 7.052 -3.926 1.00 95.44 166 SER A O 1
ATOM 1305 N N . ALA A 1 167 ? 11.605 5.005 -4.845 1.00 95.44 167 ALA A N 1
ATOM 1306 C CA . ALA A 1 167 ? 10.293 4.567 -4.382 1.00 95.44 167 ALA A CA 1
ATOM 1307 C C . ALA A 1 167 ? 10.150 4.734 -2.856 1.00 95.44 167 ALA A C 1
ATOM 1309 O O . ALA A 1 167 ? 9.118 5.209 -2.385 1.00 95.44 167 ALA A O 1
ATOM 1310 N N . ALA A 1 168 ? 11.198 4.437 -2.077 1.00 95.81 168 ALA A N 1
ATOM 1311 C CA . ALA A 1 168 ? 11.178 4.606 -0.620 1.00 95.81 168 ALA A CA 1
ATOM 1312 C C . ALA A 1 168 ? 10.984 6.069 -0.188 1.00 95.81 168 ALA A C 1
ATOM 1314 O O . ALA A 1 168 ? 10.173 6.351 0.696 1.00 95.81 168 ALA A O 1
ATOM 1315 N N . GLN A 1 169 ? 11.707 7.003 -0.815 1.00 94.62 169 GLN A N 1
ATOM 1316 C CA . GLN A 1 169 ? 11.568 8.432 -0.523 1.00 94.62 169 GLN A CA 1
ATOM 1317 C C . GLN A 1 169 ? 10.165 8.926 -0.870 1.00 94.62 169 GLN A C 1
ATOM 1319 O O . GLN A 1 169 ? 9.563 9.657 -0.084 1.00 94.62 169 GLN A O 1
ATOM 1324 N N . LEU A 1 170 ? 9.615 8.488 -2.004 1.00 94.50 170 LEU A N 1
ATOM 1325 C CA . LEU A 1 170 ? 8.254 8.837 -2.384 1.00 94.50 170 LEU A CA 1
ATOM 1326 C C . LEU A 1 170 ? 7.227 8.305 -1.376 1.00 94.50 170 LEU A C 1
ATOM 1328 O O . LEU A 1 170 ? 6.379 9.069 -0.924 1.00 94.50 170 LEU A O 1
ATOM 1332 N N . VAL A 1 171 ? 7.319 7.030 -0.975 1.00 94.62 171 VAL A N 1
ATOM 1333 C CA . VAL A 1 171 ? 6.428 6.451 0.049 1.00 94.62 171 VAL A CA 1
ATOM 1334 C C . VAL A 1 171 ? 6.494 7.260 1.342 1.00 94.62 171 VAL A C 1
ATOM 1336 O O . VAL A 1 171 ? 5.449 7.565 1.914 1.00 94.62 171 VAL A O 1
ATOM 1339 N N . ALA A 1 172 ? 7.692 7.648 1.787 1.00 92.69 172 ALA A N 1
ATOM 1340 C CA . ALA A 1 172 ? 7.865 8.451 2.995 1.00 92.69 172 ALA A CA 1
ATOM 1341 C C . ALA A 1 172 ? 7.191 9.830 2.876 1.00 92.69 172 ALA A C 1
ATOM 1343 O O . ALA A 1 172 ? 6.465 10.233 3.787 1.00 92.69 172 ALA A O 1
ATOM 1344 N N . VAL A 1 173 ? 7.373 10.521 1.744 1.00 92.06 173 VAL A N 1
ATOM 1345 C CA . VAL A 1 173 ? 6.743 11.824 1.472 1.00 92.06 173 VAL A CA 1
ATOM 1346 C C . VAL A 1 173 ? 5.220 11.700 1.440 1.00 92.06 173 VAL A C 1
ATOM 1348 O O . VAL A 1 173 ? 4.532 12.457 2.126 1.00 92.06 173 VAL A O 1
ATOM 1351 N N . LEU A 1 174 ? 4.685 10.724 0.704 1.00 92.31 174 LEU A N 1
ATOM 1352 C CA . LEU A 1 174 ? 3.242 10.503 0.602 1.00 92.31 174 LEU A CA 1
ATOM 1353 C C . LEU A 1 174 ? 2.640 10.130 1.960 1.00 92.31 174 LEU A C 1
ATOM 1355 O O . LEU A 1 174 ? 1.630 10.702 2.362 1.00 92.31 174 LEU A O 1
ATOM 1359 N N . ALA A 1 175 ? 3.272 9.220 2.706 1.00 91.25 175 ALA A N 1
ATOM 1360 C CA . ALA A 1 175 ? 2.812 8.837 4.037 1.00 91.25 175 ALA A CA 1
ATOM 1361 C C . ALA A 1 175 ? 2.811 10.035 4.996 1.00 91.25 175 ALA A C 1
ATOM 1363 O O . ALA A 1 175 ? 1.852 10.227 5.743 1.00 91.25 175 ALA A O 1
ATOM 1364 N N . GLN A 1 176 ? 3.851 10.873 4.955 1.00 89.06 176 GLN A N 1
ATOM 1365 C CA . GLN A 1 176 ? 3.901 12.095 5.750 1.00 89.06 176 GLN A CA 1
ATOM 1366 C C . GLN A 1 176 ? 2.764 13.051 5.382 1.00 89.06 176 GLN A C 1
ATOM 1368 O O . GLN A 1 176 ? 2.065 13.512 6.281 1.00 89.06 176 GLN A O 1
ATOM 1373 N N . GLN A 1 177 ? 2.553 13.315 4.090 1.00 89.25 177 GLN A N 1
ATOM 1374 C CA . GLN A 1 177 ? 1.489 14.200 3.617 1.00 89.25 177 GLN A CA 1
ATOM 1375 C C . GLN A 1 177 ? 0.111 13.695 4.047 1.00 89.25 177 GLN A C 1
ATOM 1377 O O . GLN A 1 177 ? -0.643 14.444 4.662 1.00 89.25 177 GLN A O 1
ATOM 1382 N N . LEU A 1 178 ? -0.196 12.421 3.794 1.00 89.31 178 LEU A N 1
ATOM 1383 C CA . LEU A 1 178 ? -1.497 11.818 4.100 1.00 89.31 178 LEU A CA 1
ATOM 1384 C C . LEU A 1 178 ? -1.807 11.804 5.601 1.00 89.31 178 LEU A C 1
ATOM 1386 O O . LEU A 1 178 ? -2.950 12.024 5.997 1.00 89.31 178 LEU A O 1
ATOM 1390 N N . LEU A 1 179 ? -0.794 11.589 6.442 1.00 83.88 179 LEU A N 1
ATOM 1391 C CA . LEU A 1 179 ? -0.947 11.588 7.899 1.00 83.88 179 LEU A CA 1
ATOM 1392 C C . LEU A 1 179 ? -0.965 12.995 8.518 1.00 83.88 179 LEU A C 1
ATOM 1394 O O . LEU A 1 179 ? -1.287 13.123 9.697 1.00 83.88 179 LEU A O 1
ATOM 1398 N N . GLN A 1 180 ? -0.585 14.035 7.769 1.00 80.19 180 GLN A N 1
ATOM 1399 C CA . GLN A 1 180 ? -0.557 15.426 8.242 1.00 80.19 180 GLN A CA 1
ATOM 1400 C C . GLN A 1 180 ? -1.747 16.265 7.768 1.00 80.19 180 GLN A C 1
ATOM 1402 O O . GLN A 1 180 ? -1.928 17.374 8.270 1.00 80.19 180 GLN A O 1
ATOM 1407 N N . GLN A 1 181 ? -2.568 15.777 6.832 1.00 66.88 181 GLN A N 1
ATOM 1408 C CA . GLN A 1 181 ? -3.768 16.517 6.438 1.00 66.88 181 GLN A CA 1
ATOM 1409 C C . GLN A 1 181 ? -4.719 16.654 7.646 1.00 66.88 181 GLN A C 1
ATOM 1411 O O . GLN A 1 181 ? -4.831 15.725 8.445 1.00 66.88 181 GLN A O 1
ATOM 1416 N N . PRO A 1 182 ? -5.420 17.780 7.840 1.00 56.25 182 PRO A N 1
ATOM 1417 C CA . PRO A 1 182 ? -6.555 17.823 8.760 1.00 56.25 182 PRO A CA 1
ATOM 1418 C C . PRO A 1 182 ? -7.658 16.892 8.229 1.00 56.25 182 PRO A C 1
ATOM 1420 O O . PRO A 1 182 ? -7.820 16.768 7.018 1.00 56.25 182 PRO A O 1
ATOM 1423 N N . GLY A 1 183 ? -8.356 16.167 9.111 1.00 53.12 183 GLY A N 1
ATOM 1424 C CA . GLY A 1 183 ? -9.449 15.286 8.671 1.00 53.12 183 GLY A CA 1
ATOM 1425 C C . GLY A 1 183 ? -10.527 16.100 7.967 1.00 53.12 183 GLY A C 1
ATOM 1426 O O . GLY A 1 183 ? -10.869 17.182 8.447 1.00 53.12 183 GLY A O 1
ATOM 1427 N N . CYS A 1 184 ? -11.029 15.616 6.829 1.00 37.78 184 CYS A N 1
ATOM 1428 C CA . CYS A 1 184 ? -12.237 16.183 6.238 1.00 37.78 184 CYS A CA 1
ATOM 1429 C C . CYS A 1 184 ? -13.385 15.928 7.219 1.00 37.78 184 CYS A C 1
ATOM 1431 O O . CYS A 1 184 ? -13.793 14.781 7.397 1.00 37.78 184 CYS A O 1
ATOM 1433 N N . GLN A 1 185 ? -13.829 16.991 7.890 1.00 31.84 185 GLN A N 1
ATOM 1434 C CA . GLN A 1 185 ? -15.095 17.014 8.621 1.00 31.84 185 GLN A CA 1
ATOM 1435 C C . GLN A 1 185 ? -16.263 17.127 7.648 1.00 31.84 185 GLN A C 1
ATOM 1437 O O . GLN A 1 185 ? -16.100 17.835 6.626 1.00 31.84 185 GLN A O 1
#

Nearest PDB structures (foldseek):
  6fvj-assembly8_H  TM=6.602E-01  e=1.369E-02  Mycobacterium tuberculosis
  6fvj-assembly6_F  TM=6.564E-01  e=2.439E-02  Mycobacterium tuberculosis
  6fvj-assembly5_E  TM=6.560E-01  e=2.773E-02  Mycobacterium tuberculosis
  6fvj-assembly1_A  TM=6.284E-01  e=2.012E-02  Mycobacterium tuberculosis
  6fvj-assembly4_D  TM=6.261E-01  e=3.361E-02  Mycobacterium tuberculosis

pLDDT: mean 82.04, std 20.07, range [31.84, 98.0]

Sequence (185 aa):
MGQPPSRTRSQPPTPRHWWVLPPTIPPYAPELIYNFVQEQWRSQGLSPAAPTLWIGFSAGVVGAIATARRWQRQGGEVRGMIALDGWGVPLGDGFPRYRLSHDRFTAQSCEWLGASDGYFYAEPGVEHLALWRSPQLALGHWHLTGSRPTPVTSTPVTSTPTQPLSAAQLVAVLAQQLLQQPGCQ

Radius of gyration: 18.25 Å; Cα contacts (8 Å, |Δi|>4): 282; chains: 1; bounding box: 36×62×52 Å

Secondary structure (DSSP, 8-state):
--PPP----PPPPPPPP--PPPTTS-TT-HHHHHHHHHHHHHHTT--TTSEEEEEEETTHHHHHHHHHHHHHHTT-EEEEEEEES-TT----SSS-EEEEESSHHHHHHHHTT---SEEEEESS---HHHHHH-TTT-EEEEEE-----------------SSPEEHHHHHHHHHHHHHHSPP--

Foldseek 3Di:
DDDDDDPPPDDDQDDDDDDDDDPVDDLLAQVSVLVVVVVVCVVVVHDQADEDEEEAAASSVNNRLVNLVVSVVVVHHYLEYEYEQPQLRENEDDHAYEYEYQADVSFVNVCVNYDHQKYWYFVVGDPSVCCVPPQVPRFTFIGGDPPDDDDDDDDDPPDGPPGTDGSVNVVVVVVVVSSPDDDDD

Solvent-accessible surface area (backbone atoms only — not comparable to full-atom values): 10824 Å² total; per-residue (Å²): 140,79,82,78,82,82,75,79,74,77,74,74,81,76,86,83,84,87,84,77,85,57,90,90,52,64,52,55,41,28,69,62,52,41,52,50,52,52,51,56,38,58,77,69,68,57,60,65,74,53,73,39,76,44,76,17,52,36,63,21,24,53,8,42,53,53,27,49,52,50,41,40,75,70,65,30,40,54,45,28,37,42,30,34,47,32,72,75,58,63,69,63,78,95,56,53,33,35,37,39,22,31,22,57,66,56,35,59,62,28,54,80,48,36,60,50,50,23,42,28,23,18,58,74,62,52,57,73,66,43,44,74,76,41,20,71,74,34,29,20,50,78,48,76,41,93,82,74,94,70,99,64,88,86,74,81,90,81,65,85,66,95,58,68,49,23,49,41,59,49,51,52,52,50,52,52,52,47,74,64,55,79,79,89,123